Protein AF-A0A8T5LYL8-F1 (afdb_monomer_lite)

Secondary structure (DSSP, 8-state):
-HHHHHHHHHHHHHHHHHHHHHS--SS-EESS--S-HHHHHHHTT--TTSSSS----SEEEEETTTTEEEEEEEESSGGGS--TTS--TTT-HHHHHHHHHHTTSHHHHHTS-HHHHHHHTT-EEEEEEEEE-TT-TTSEEEEEEEEETTEEEE----S---HHHHHHTT----HHHHHHHHHHHHHHHHHHGGGS-TTHHHHHHHHHHHHHS--SSS--HHHHGGGS-HHHHHHHHHHHHHHHHHHTT--GGGT-

Foldseek 3Di:
DVPQVVLQVVQLVQVQVCCVPPAADPDDKDQDADPPPLLNVLQQQLDLVNPRGHDTARIWDDDLVLLEIEGFHEGAFPVQAADPVLNRLPRHQSSVQVSSCLCLFLVNLVPDDPVSSVSNVPHKYKYKRKYHHPVDPVTIAIWMWTQDPRDIDIPGDRDDHYPVVSVVVVPPVPVVVVVVVCVVVVVVLCVVCVPPDPVCSVVVVVLVCQQCDDDPDDDGSNVPVVVDDPVVNVVVSLVSSQVSCVVVVNDPVVSD

Radius of gyration: 25.76 Å; chains: 1; bounding box: 58×48×77 Å

pLDDT: mean 88.21, std 11.13, range [38.91, 98.31]

Sequence (256 aa):
MVNLRKNEAKTDINLFNFIKDNRIYSKSWTVKKQSNKYIQFLLDKSSKKGTGNKGYPDLIYVNEIKKLLILIENKDSIKNHISKNENKPVDFAVDGIKHYLSFFTKTSLDEEKETIRKYLNDWRIIGIAFSGDINDEYNHRLDTYIIEKGKLININKNEILDEEDYLSFFENIDLEKISNDISKSSSEINRLLRSLDSQKRPILLSALMICLYPKESGADFKNSYSSWNTQTIIRNIPTTVSDILESEGIDKPKIE

Structure (mmCIF, N/CA/C/O backbone):
data_AF-A0A8T5LYL8-F1
#
_entry.id   AF-A0A8T5LYL8-F1
#
loop_
_atom_site.group_PDB
_atom_site.id
_atom_site.type_symbol
_atom_site.label_atom_id
_atom_site.label_alt_id
_atom_site.label_comp_id
_atom_site.label_asym_id
_atom_site.label_entity_id
_atom_site.label_seq_id
_atom_site.pdbx_PDB_ins_code
_atom_site.Cartn_x
_atom_site.Cartn_y
_atom_site.Cartn_z
_atom_site.occupancy
_atom_site.B_iso_or_equiv
_atom_site.auth_seq_id
_atom_site.auth_comp_id
_atom_site.auth_asym_id
_atom_site.auth_atom_id
_atom_site.pdbx_PDB_model_num
ATOM 1 N N . MET A 1 1 ? 13.702 -3.283 -30.864 1.00 43.78 1 MET A N 1
ATOM 2 C CA . MET A 1 1 ? 12.995 -2.364 -29.937 1.00 43.78 1 MET A CA 1
ATOM 3 C C . MET A 1 1 ? 11.469 -2.532 -29.905 1.00 43.78 1 MET A C 1
ATOM 5 O O . MET A 1 1 ? 10.893 -2.238 -28.871 1.00 43.78 1 MET A O 1
ATOM 9 N N . VAL A 1 2 ? 10.805 -3.019 -30.968 1.00 38.91 2 VAL A N 1
ATOM 10 C CA . VAL A 1 2 ? 9.326 -3.151 -31.013 1.00 38.91 2 VAL A CA 1
ATOM 11 C C . VAL A 1 2 ? 8.769 -4.321 -30.169 1.00 38.91 2 VAL A C 1
ATOM 13 O O . VAL A 1 2 ? 7.638 -4.230 -29.709 1.00 38.91 2 VAL A O 1
ATOM 16 N N . ASN A 1 3 ? 9.548 -5.383 -29.911 1.00 52.59 3 ASN A N 1
ATOM 17 C CA . ASN A 1 3 ? 9.081 -6.567 -29.159 1.00 52.59 3 ASN A CA 1
ATOM 18 C C . ASN A 1 3 ? 9.076 -6.406 -27.627 1.00 52.59 3 ASN A C 1
ATOM 20 O O . ASN A 1 3 ? 8.138 -6.859 -26.990 1.00 52.59 3 ASN A O 1
ATOM 24 N N . LEU A 1 4 ? 10.068 -5.726 -27.037 1.00 53.97 4 LEU A N 1
ATOM 25 C CA . LEU A 1 4 ? 10.168 -5.558 -25.573 1.00 53.97 4 LEU A CA 1
ATOM 26 C C . LEU A 1 4 ? 8.984 -4.761 -25.001 1.00 53.97 4 LEU A C 1
ATOM 28 O O . LEU A 1 4 ? 8.303 -5.221 -24.096 1.00 53.97 4 LEU A O 1
ATOM 32 N N . ARG A 1 5 ? 8.648 -3.620 -25.621 1.00 58.56 5 ARG A N 1
ATOM 33 C CA . ARG A 1 5 ? 7.510 -2.785 -25.189 1.00 58.56 5 ARG A CA 1
ATOM 34 C C . ARG A 1 5 ? 6.146 -3.463 -25.354 1.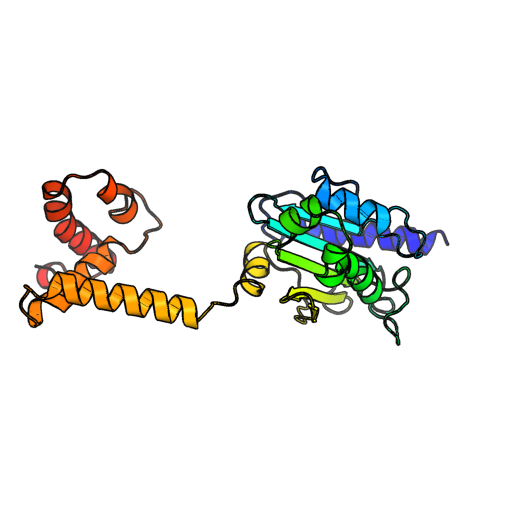00 58.56 5 ARG A C 1
ATOM 36 O O . ARG A 1 5 ? 5.214 -3.125 -24.637 1.00 58.56 5 ARG A O 1
ATOM 43 N N . LYS A 1 6 ? 6.007 -4.377 -26.324 1.00 58.75 6 LYS A N 1
ATOM 44 C CA . LYS A 1 6 ? 4.770 -5.154 -26.513 1.00 58.75 6 LYS A CA 1
ATOM 45 C C . LYS A 1 6 ? 4.594 -6.207 -25.419 1.00 58.75 6 LYS A C 1
ATOM 47 O O . LYS A 1 6 ? 3.459 -6.486 -25.049 1.00 58.75 6 LYS A O 1
ATOM 52 N N . ASN A 1 7 ? 5.696 -6.757 -24.913 1.00 68.19 7 ASN A N 1
ATOM 53 C CA . ASN A 1 7 ? 5.674 -7.738 -23.835 1.00 68.19 7 ASN A CA 1
ATOM 54 C C . ASN A 1 7 ? 5.382 -7.073 -22.486 1.00 68.19 7 ASN A C 1
ATOM 56 O O . ASN A 1 7 ? 4.477 -7.530 -21.803 1.00 68.19 7 ASN A O 1
ATOM 60 N N . GLU A 1 8 ? 6.036 -5.950 -22.165 1.00 71.50 8 GLU A N 1
ATOM 61 C CA . GLU A 1 8 ? 5.767 -5.198 -20.924 1.00 71.50 8 GLU A CA 1
ATOM 62 C C . GLU A 1 8 ? 4.298 -4.756 -20.832 1.00 71.50 8 GLU A C 1
ATOM 64 O O . GLU A 1 8 ? 3.633 -5.057 -19.848 1.00 71.50 8 GLU A O 1
ATOM 69 N N . ALA A 1 9 ? 3.733 -4.179 -21.901 1.00 80.81 9 ALA A N 1
ATOM 70 C CA . ALA A 1 9 ? 2.325 -3.768 -21.907 1.00 80.81 9 ALA A CA 1
ATOM 71 C C . ALA A 1 9 ? 1.346 -4.940 -21.695 1.00 80.81 9 ALA A C 1
ATOM 73 O O . ALA A 1 9 ? 0.278 -4.763 -21.111 1.00 80.81 9 ALA A O 1
ATOM 74 N N . LYS A 1 10 ? 1.689 -6.143 -22.177 1.00 83.00 10 LYS A N 1
ATOM 75 C CA . LYS A 1 10 ? 0.900 -7.352 -21.915 1.00 83.00 10 LYS A CA 1
ATOM 76 C C . LYS A 1 10 ? 1.017 -7.756 -20.446 1.00 83.00 10 LYS A C 1
ATOM 78 O O . LYS A 1 10 ? 0.001 -8.065 -19.831 1.00 83.00 10 LYS A O 1
ATOM 83 N N . THR A 1 11 ? 2.227 -7.737 -19.893 1.00 82.62 11 THR A N 1
ATOM 84 C CA . THR A 1 11 ? 2.459 -8.040 -18.480 1.00 82.62 11 THR A CA 1
ATOM 85 C C . THR A 1 11 ? 1.709 -7.066 -17.570 1.00 82.62 11 THR A C 1
ATOM 87 O O . THR A 1 11 ? 1.076 -7.511 -16.618 1.00 82.62 11 THR A O 1
ATOM 90 N N . ASP A 1 12 ? 1.697 -5.769 -17.889 1.00 86.31 12 ASP A N 1
ATOM 91 C CA . ASP A 1 12 ? 0.956 -4.748 -17.133 1.00 86.31 12 ASP A CA 1
ATOM 92 C C . ASP A 1 12 ? -0.545 -5.045 -17.096 1.00 86.31 12 ASP A C 1
ATOM 94 O O . ASP A 1 12 ? -1.174 -4.996 -16.039 1.00 86.31 12 ASP A O 1
ATOM 98 N N . ILE A 1 13 ? -1.123 -5.392 -18.252 1.00 89.50 13 ILE A N 1
ATOM 99 C CA . ILE A 1 13 ? -2.543 -5.743 -18.365 1.00 89.50 13 ILE A CA 1
ATOM 100 C C . ILE A 1 13 ? -2.848 -7.020 -17.579 1.00 89.50 13 ILE A C 1
ATOM 102 O O . ILE A 1 13 ? -3.848 -7.069 -16.865 1.00 89.50 13 ILE A O 1
ATOM 106 N N . ASN A 1 14 ? -1.997 -8.041 -17.690 1.00 91.50 14 ASN A N 1
ATOM 107 C CA . ASN A 1 14 ? -2.171 -9.299 -16.968 1.00 91.50 14 ASN A CA 1
ATOM 108 C C . ASN A 1 14 ? -2.144 -9.080 -15.452 1.00 91.50 14 ASN A C 1
ATOM 110 O O . ASN A 1 14 ? -3.035 -9.563 -14.758 1.00 91.50 14 ASN A O 1
ATOM 114 N N . LEU A 1 15 ? -1.166 -8.319 -14.951 1.00 92.88 15 LEU A N 1
ATOM 115 C CA . LEU A 1 15 ? -1.066 -7.993 -13.532 1.00 92.88 15 LEU A CA 1
ATOM 116 C C . LEU A 1 15 ? -2.274 -7.179 -13.060 1.00 92.88 15 LEU A C 1
ATOM 118 O O . LEU A 1 15 ? -2.871 -7.500 -12.037 1.00 92.88 15 LEU A O 1
ATOM 122 N N . PHE A 1 16 ? -2.675 -6.158 -13.820 1.00 94.12 16 PHE A N 1
ATOM 123 C CA . PHE A 1 16 ? -3.846 -5.349 -13.494 1.00 94.12 16 PHE A CA 1
ATOM 124 C C . PHE A 1 16 ? -5.129 -6.187 -13.410 1.00 94.12 16 PHE A C 1
ATOM 126 O O . PHE A 1 16 ? -5.893 -6.041 -12.457 1.00 94.12 16 PHE A O 1
ATOM 133 N N . ASN A 1 17 ? -5.358 -7.077 -14.380 1.00 94.25 17 ASN A N 1
ATOM 134 C CA . ASN A 1 17 ? -6.519 -7.968 -14.376 1.00 94.25 17 ASN A CA 1
ATOM 135 C C . ASN A 1 17 ? -6.462 -8.943 -13.198 1.00 94.25 17 ASN A C 1
ATOM 137 O O . ASN A 1 17 ? -7.451 -9.081 -12.488 1.00 94.25 17 ASN A O 1
ATOM 141 N N . PHE A 1 18 ? -5.298 -9.542 -12.928 1.00 94.81 18 PHE A N 1
ATOM 142 C CA . PHE A 1 18 ? -5.121 -10.419 -11.774 1.00 94.81 18 PHE A CA 1
ATOM 143 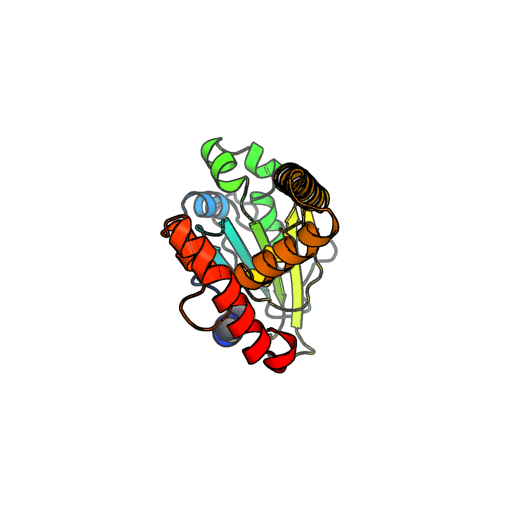C C . PHE A 1 18 ? -5.505 -9.716 -10.467 1.00 94.81 18 PHE A C 1
ATOM 145 O O . PHE A 1 18 ? -6.297 -10.257 -9.699 1.00 94.81 18 PHE A O 1
ATOM 152 N N . ILE A 1 19 ? -4.996 -8.499 -10.243 1.00 95.56 19 ILE A N 1
ATOM 153 C CA . ILE A 1 19 ? -5.313 -7.695 -9.056 1.00 95.56 19 ILE A CA 1
ATOM 154 C C . ILE A 1 19 ? -6.816 -7.424 -8.980 1.00 95.56 19 ILE A C 1
ATOM 156 O O . ILE A 1 19 ? -7.422 -7.590 -7.927 1.00 95.56 19 ILE A O 1
ATOM 160 N N . LYS A 1 20 ? -7.426 -7.012 -10.093 1.00 93.88 20 LYS A N 1
ATOM 161 C CA . LYS A 1 20 ? -8.851 -6.681 -10.146 1.00 93.88 20 LYS A CA 1
ATOM 162 C C . LYS A 1 20 ? -9.749 -7.885 -9.846 1.00 93.88 20 LYS A C 1
ATOM 164 O O . LYS A 1 20 ? -10.784 -7.708 -9.210 1.00 93.88 20 LYS A O 1
ATOM 169 N N . ASP A 1 21 ? -9.370 -9.064 -10.324 1.00 95.19 21 ASP A N 1
ATOM 170 C CA . ASP A 1 21 ? -10.217 -10.255 -10.276 1.00 95.19 21 ASP A CA 1
ATOM 171 C C . ASP A 1 21 ? -9.995 -11.090 -9.002 1.00 95.19 21 ASP A C 1
ATOM 173 O O . ASP A 1 21 ? -10.905 -11.799 -8.580 1.00 95.19 21 ASP A O 1
ATOM 177 N N . ASN A 1 22 ? -8.814 -11.002 -8.373 1.00 95.06 22 ASN A N 1
ATOM 178 C CA . ASN A 1 22 ? -8.412 -11.891 -7.271 1.00 95.06 22 ASN A CA 1
ATOM 179 C C . ASN A 1 22 ? -8.102 -11.175 -5.950 1.00 95.06 22 ASN A C 1
ATOM 181 O O . ASN A 1 22 ? -7.792 -11.852 -4.967 1.00 95.06 22 ASN A O 1
ATOM 185 N N . ARG A 1 23 ? -8.124 -9.836 -5.915 1.00 96.31 23 ARG A N 1
ATOM 186 C CA . ARG A 1 23 ? -7.784 -9.053 -4.719 1.00 96.31 23 ARG A CA 1
ATOM 187 C C . ARG A 1 23 ? -8.831 -8.005 -4.388 1.00 96.31 23 ARG A C 1
ATOM 189 O O . ARG A 1 23 ? -9.492 -7.446 -5.264 1.00 96.31 23 ARG A O 1
ATOM 196 N N . ILE A 1 24 ? -8.954 -7.710 -3.100 1.00 94.88 24 ILE A N 1
ATOM 197 C CA . ILE A 1 24 ? -9.965 -6.804 -2.563 1.00 94.88 24 ILE A CA 1
ATOM 198 C C . ILE A 1 24 ? -9.336 -5.436 -2.290 1.00 94.88 24 ILE A C 1
ATOM 200 O O . ILE A 1 24 ? -8.553 -5.252 -1.358 1.00 94.88 24 ILE A O 1
ATOM 204 N N . TYR A 1 25 ? -9.732 -4.450 -3.098 1.00 97.00 25 TYR A N 1
ATOM 205 C CA . TYR A 1 25 ? -9.341 -3.049 -2.955 1.00 97.00 25 TYR A CA 1
ATOM 206 C C . TYR A 1 25 ? -10.566 -2.136 -2.944 1.00 97.00 25 TYR A C 1
ATOM 208 O O . TYR A 1 25 ? -11.441 -2.232 -3.803 1.00 97.00 25 TYR A O 1
ATOM 216 N N . SER A 1 26 ? -10.621 -1.204 -1.989 1.00 96.06 26 SER A N 1
ATOM 217 C CA . SER A 1 26 ? -11.762 -0.284 -1.849 1.00 96.06 26 SER A CA 1
ATOM 218 C C . SER A 1 26 ? -11.748 0.908 -2.820 1.00 96.06 26 SER A C 1
ATOM 220 O O . SER A 1 26 ? -12.742 1.638 -2.921 1.00 96.06 26 SER A O 1
ATOM 222 N N . LYS A 1 27 ? -10.635 1.137 -3.530 1.00 96.25 27 LYS A N 1
ATOM 223 C CA . LYS A 1 27 ? -10.470 2.168 -4.571 1.00 96.25 27 LYS A CA 1
ATOM 224 C C . LYS A 1 27 ? -9.961 1.561 -5.879 1.00 96.25 27 LYS A C 1
ATOM 226 O O . LYS A 1 27 ? -9.667 0.375 -5.969 1.00 96.25 27 LYS A O 1
ATOM 231 N N . SER A 1 28 ? -9.883 2.382 -6.922 1.00 94.19 28 SER A N 1
ATOM 232 C CA . SER A 1 28 ? -9.410 1.952 -8.239 1.00 94.19 28 SER A CA 1
ATOM 233 C C . SER A 1 28 ? -7.911 2.180 -8.409 1.00 94.19 28 SER A C 1
ATOM 235 O O . SER A 1 28 ? -7.374 3.213 -8.010 1.00 94.19 28 SER A O 1
ATOM 237 N N . TRP A 1 29 ? -7.263 1.235 -9.081 1.00 95.62 29 TRP A N 1
ATOM 238 C CA . TRP A 1 29 ? -5.897 1.361 -9.577 1.00 95.62 29 TRP A CA 1
ATOM 239 C C . TRP A 1 29 ? -5.837 2.259 -10.817 1.00 95.62 29 TRP A C 1
ATOM 241 O O . TRP A 1 29 ? -6.780 2.324 -11.609 1.00 95.62 29 TRP A O 1
ATOM 251 N N . THR A 1 30 ? -4.717 2.952 -11.004 1.00 94.50 30 THR A N 1
ATOM 252 C CA . THR A 1 30 ? -4.503 3.901 -12.105 1.00 94.50 30 THR A CA 1
ATOM 253 C C . THR A 1 30 ? -3.082 3.785 -12.663 1.00 94.50 30 THR A C 1
ATOM 255 O O . THR A 1 30 ? -2.175 3.358 -11.964 1.00 94.50 30 THR A O 1
ATOM 258 N N . VAL A 1 31 ? -2.878 4.182 -13.921 1.00 90.38 31 VAL A N 1
ATOM 259 C CA . VAL A 1 31 ? -1.590 4.042 -14.647 1.00 90.38 31 VAL A CA 1
ATOM 260 C C . VAL A 1 31 ? -0.873 5.381 -14.893 1.00 90.38 31 VAL A C 1
ATOM 262 O O . VAL A 1 31 ? 0.160 5.445 -15.552 1.00 90.38 31 VAL A O 1
ATOM 265 N N . LYS A 1 32 ? -1.484 6.503 -14.490 1.00 85.56 32 LYS A N 1
ATOM 266 C CA . LYS A 1 32 ? -1.061 7.866 -14.869 1.00 85.56 32 LYS A CA 1
ATOM 267 C C . LYS A 1 32 ? -1.365 8.866 -13.748 1.00 85.56 32 LYS A C 1
ATOM 269 O O . LYS A 1 32 ? -1.452 8.500 -12.586 1.00 85.56 32 LYS A O 1
ATOM 274 N N . LYS A 1 33 ? -1.480 10.147 -14.110 1.00 89.19 33 LYS A N 1
ATOM 275 C CA . LYS A 1 33 ? -1.711 11.297 -13.234 1.00 89.19 33 LYS A CA 1
ATOM 276 C C . LYS A 1 33 ? -2.758 11.025 -12.144 1.00 89.19 33 LYS A C 1
ATOM 278 O O . LYS A 1 33 ? -3.871 10.605 -12.445 1.00 89.19 33 LYS A O 1
ATOM 283 N N . GLN A 1 34 ? -2.399 11.356 -10.909 1.00 92.94 34 GLN A N 1
ATOM 284 C CA . GLN A 1 34 ? -3.237 11.240 -9.721 1.00 92.94 34 GLN A CA 1
ATOM 285 C C . GLN A 1 34 ? -4.076 12.502 -9.500 1.00 92.94 34 GLN A C 1
ATOM 287 O O . GLN A 1 34 ? -3.635 13.620 -9.783 1.00 92.94 34 GLN A O 1
ATOM 292 N N . SER A 1 35 ? -5.282 12.326 -8.955 1.00 92.94 35 SER A N 1
ATOM 293 C CA . SER A 1 35 ? -6.126 13.426 -8.465 1.00 92.94 35 SER A CA 1
ATOM 294 C C . SER A 1 35 ? -5.547 14.065 -7.200 1.00 92.94 35 SER A C 1
ATOM 296 O O . SER A 1 35 ? -5.651 15.279 -7.013 1.00 92.94 35 SER A O 1
ATOM 298 N N . ASN A 1 36 ? -4.890 13.266 -6.355 1.00 96.06 36 ASN A N 1
ATOM 299 C CA . ASN A 1 36 ? -4.220 13.745 -5.157 1.00 96.06 36 ASN A CA 1
ATOM 300 C C . ASN A 1 36 ? -3.025 14.634 -5.529 1.00 96.06 36 ASN A C 1
ATOM 302 O O . ASN A 1 36 ? -1.976 14.155 -5.964 1.00 96.06 36 ASN A O 1
ATOM 306 N N . LYS A 1 37 ? -3.175 15.946 -5.326 1.00 96.62 37 LYS A N 1
ATOM 307 C CA . LYS A 1 37 ? -2.170 16.948 -5.712 1.00 96.62 37 LYS A CA 1
ATOM 308 C C . LYS A 1 37 ? -0.818 16.784 -5.008 1.00 96.62 37 LYS A C 1
ATOM 310 O O . LYS A 1 37 ? 0.190 17.179 -5.581 1.00 96.62 37 LYS A O 1
ATOM 315 N N . TYR A 1 38 ? -0.786 16.235 -3.792 1.00 96.88 38 TYR A N 1
ATOM 316 C CA . TYR A 1 38 ? 0.447 16.075 -3.014 1.00 96.88 38 TYR A CA 1
ATOM 317 C C . TYR A 1 38 ? 1.265 14.892 -3.530 1.00 96.88 38 TYR A C 1
ATOM 319 O O . TYR A 1 38 ? 2.454 15.039 -3.796 1.00 96.88 38 TYR A O 1
ATOM 327 N N . ILE A 1 39 ? 0.605 13.756 -3.767 1.00 96.69 39 ILE A N 1
ATOM 328 C CA . ILE A 1 39 ? 1.231 12.588 -4.402 1.00 96.69 39 ILE A CA 1
ATOM 329 C C . ILE A 1 39 ? 1.658 12.939 -5.828 1.00 96.69 39 ILE A C 1
ATOM 331 O O . ILE A 1 39 ? 2.796 12.680 -6.214 1.00 96.69 39 ILE A O 1
ATOM 335 N N . GLN A 1 40 ? 0.783 13.596 -6.599 1.00 96.44 40 GLN A N 1
ATOM 336 C CA . GLN A 1 40 ? 1.100 13.993 -7.970 1.00 96.44 40 GLN A CA 1
ATOM 337 C C . GLN A 1 40 ? 2.317 14.920 -8.037 1.00 96.44 40 GLN A C 1
ATOM 339 O O . GLN A 1 40 ? 3.140 14.770 -8.935 1.00 96.44 40 GLN A O 1
ATOM 344 N N . PHE A 1 41 ? 2.444 15.850 -7.090 1.00 96.12 41 PHE A N 1
ATOM 345 C CA . PHE A 1 41 ? 3.576 16.768 -7.027 1.00 96.12 41 PHE A CA 1
ATOM 346 C C . PHE A 1 41 ? 4.917 16.039 -6.861 1.00 96.12 41 PHE A C 1
ATOM 348 O O . PHE A 1 41 ? 5.890 16.416 -7.512 1.00 96.12 41 PHE A O 1
ATOM 355 N N . LEU A 1 42 ? 4.974 14.989 -6.034 1.00 95.88 42 LEU A N 1
ATOM 356 C CA . LEU A 1 42 ? 6.188 14.179 -5.885 1.00 95.88 42 LEU A CA 1
ATOM 357 C C . LEU A 1 42 ? 6.458 13.343 -7.142 1.00 95.88 42 LEU A C 1
ATOM 359 O O . LEU A 1 42 ? 7.581 13.325 -7.647 1.00 95.88 42 LEU A O 1
ATOM 363 N N . LEU A 1 43 ? 5.417 12.731 -7.716 1.00 95.44 43 LEU A N 1
ATOM 364 C CA . LEU A 1 43 ? 5.542 11.966 -8.961 1.00 95.44 43 LEU A CA 1
ATOM 365 C C . LEU A 1 43 ? 6.023 12.833 -10.137 1.00 95.44 43 LEU A C 1
ATOM 367 O O . LEU A 1 43 ? 6.813 12.371 -10.963 1.00 95.44 43 LEU A O 1
ATOM 371 N N . ASP A 1 44 ? 5.636 14.110 -10.180 1.00 94.69 44 ASP A N 1
ATOM 372 C CA . ASP A 1 44 ? 6.057 15.064 -11.212 1.00 94.69 44 ASP A CA 1
ATOM 373 C C . ASP A 1 44 ? 7.573 15.342 -11.229 1.00 94.69 44 ASP A C 1
ATOM 375 O O . ASP A 1 44 ? 8.068 15.871 -12.224 1.00 94.69 44 ASP A O 1
ATOM 379 N N . LYS A 1 45 ? 8.310 14.946 -10.182 1.00 93.62 45 LYS A N 1
ATOM 380 C CA . LYS A 1 45 ? 9.775 15.062 -10.086 1.00 93.62 45 LYS A CA 1
ATOM 381 C C . LYS A 1 45 ? 10.501 13.711 -10.127 1.00 93.62 45 LYS A C 1
ATOM 383 O O . LYS A 1 45 ? 11.730 13.670 -10.100 1.00 93.62 45 LYS A O 1
ATOM 388 N N . SER A 1 46 ? 9.757 12.608 -10.196 1.00 93.12 46 SER A N 1
ATOM 389 C CA . SER A 1 46 ? 10.265 11.256 -9.937 1.00 93.12 46 SER A CA 1
ATOM 390 C C . SER A 1 46 ? 10.796 10.505 -11.166 1.00 93.12 46 SER A C 1
ATOM 392 O O . SER A 1 46 ? 10.886 9.281 -11.165 1.00 93.12 46 SER A O 1
ATOM 394 N N . SER A 1 47 ? 11.174 11.196 -12.245 1.00 94.12 47 SER A N 1
ATOM 395 C CA . SER A 1 47 ? 11.724 10.563 -13.455 1.00 94.12 47 SER A CA 1
ATOM 396 C C . SER A 1 47 ? 12.882 9.614 -13.132 1.00 94.12 47 SER A C 1
ATOM 398 O O . SER A 1 47 ? 13.915 10.033 -12.607 1.00 94.12 47 SER A O 1
ATOM 400 N N . LYS A 1 48 ? 12.749 8.348 -13.550 1.00 93.00 48 LYS A N 1
ATOM 401 C CA . LYS A 1 48 ? 13.787 7.302 -13.439 1.00 93.00 48 LYS A CA 1
ATOM 402 C C . LYS A 1 48 ? 15.100 7.658 -14.152 1.00 93.00 48 LYS A C 1
ATOM 404 O O . LYS A 1 48 ? 16.121 7.022 -13.930 1.00 93.00 48 LYS A O 1
ATOM 409 N N . LYS A 1 49 ? 15.097 8.683 -15.014 1.00 90.94 49 LYS A N 1
ATOM 410 C CA . LYS A 1 49 ? 16.300 9.209 -15.682 1.00 90.94 49 LYS A CA 1
ATOM 411 C C . LYS A 1 49 ? 17.010 10.313 -14.885 1.00 90.94 49 LYS A C 1
ATOM 413 O O . LYS A 1 49 ? 17.952 10.902 -15.401 1.00 90.94 49 LYS A O 1
ATOM 418 N N . GLY A 1 50 ? 16.529 10.652 -13.686 1.00 81.44 50 GLY A N 1
ATOM 419 C CA . GLY A 1 50 ? 17.122 11.694 -12.841 1.00 81.44 50 GLY A CA 1
ATOM 420 C C . GLY A 1 50 ? 16.963 13.113 -13.393 1.00 81.44 50 GLY A C 1
ATOM 421 O O . GLY A 1 50 ? 17.697 14.015 -13.015 1.00 81.44 50 GLY A O 1
ATOM 422 N N . THR A 1 51 ? 16.017 13.334 -14.308 1.00 79.94 51 THR A N 1
ATOM 423 C CA . THR A 1 51 ? 15.882 14.616 -15.021 1.00 79.94 51 THR A CA 1
ATOM 424 C C . THR A 1 51 ? 15.062 15.666 -14.262 1.00 79.94 51 THR A C 1
ATOM 426 O O . THR A 1 51 ? 14.773 16.711 -14.832 1.00 79.94 51 THR A O 1
ATOM 429 N N . GLY A 1 52 ? 14.571 15.362 -13.053 1.00 79.62 52 GLY A N 1
ATOM 430 C CA . GLY A 1 52 ? 13.611 16.206 -12.321 1.00 79.62 52 GLY A CA 1
ATOM 431 C C . GLY A 1 52 ? 12.240 16.349 -13.001 1.00 79.62 52 GLY A C 1
ATOM 432 O O . GLY A 1 52 ? 11.440 17.191 -12.609 1.00 79.62 52 GLY A O 1
ATOM 433 N N . ASN A 1 53 ? 11.978 15.532 -14.028 1.00 87.25 53 ASN A N 1
ATOM 434 C CA . ASN A 1 53 ? 10.706 15.494 -14.748 1.00 87.25 53 ASN A CA 1
ATOM 435 C C . ASN A 1 53 ? 9.793 14.411 -14.168 1.00 87.25 53 ASN A C 1
ATOM 437 O O . ASN A 1 53 ? 10.183 13.642 -13.289 1.00 87.25 53 ASN A O 1
ATOM 441 N N . LYS A 1 54 ? 8.598 14.306 -14.745 1.00 87.56 54 LYS A N 1
ATOM 442 C CA . LYS A 1 54 ? 7.569 13.348 -14.348 1.00 87.56 54 LYS A CA 1
ATOM 443 C C . LYS A 1 54 ? 8.059 11.909 -14.474 1.00 87.56 54 LYS A C 1
ATOM 445 O O . LYS A 1 54 ? 8.591 11.520 -15.515 1.00 87.56 54 LYS A O 1
ATOM 450 N N . GLY A 1 55 ? 7.823 11.131 -13.428 1.00 87.19 55 GLY A N 1
ATOM 451 C CA . GLY A 1 55 ? 7.930 9.680 -13.416 1.00 87.19 55 GLY A CA 1
ATOM 452 C C . GLY A 1 55 ? 6.620 9.095 -12.905 1.00 87.19 55 GLY A C 1
ATOM 453 O O . GLY A 1 55 ? 6.042 9.603 -11.948 1.00 87.19 55 GLY A O 1
ATOM 454 N N . TYR A 1 56 ? 6.128 8.061 -13.575 1.00 91.25 56 TYR A N 1
ATOM 455 C CA . TYR A 1 56 ? 4.947 7.325 -13.141 1.00 91.25 56 TYR A CA 1
ATOM 456 C C . TYR A 1 56 ? 5.325 5.851 -13.009 1.00 91.25 56 TYR A C 1
ATOM 458 O O . TYR A 1 56 ? 5.870 5.301 -13.973 1.00 91.25 56 TYR A O 1
ATOM 466 N N . PRO A 1 57 ? 5.086 5.230 -11.843 1.00 94.50 57 PRO A N 1
ATOM 467 C CA . PRO A 1 57 ? 5.043 3.776 -11.736 1.00 94.50 57 PRO A CA 1
ATOM 468 C C . PRO A 1 57 ? 4.003 3.194 -12.699 1.00 94.50 57 PRO A C 1
ATOM 470 O O . PRO A 1 57 ? 3.095 3.911 -13.135 1.00 94.50 57 PRO A O 1
ATOM 473 N N . ASP A 1 58 ? 4.121 1.907 -13.006 1.00 94.81 58 ASP A N 1
ATOM 474 C CA . ASP A 1 58 ? 3.232 1.233 -13.957 1.00 94.81 58 ASP A CA 1
ATOM 475 C C . ASP A 1 58 ? 1.804 1.121 -13.409 1.00 94.81 58 ASP A C 1
ATOM 477 O O . ASP A 1 58 ? 0.837 1.343 -14.141 1.00 94.81 58 ASP A O 1
ATOM 481 N N . LEU A 1 59 ? 1.659 0.882 -12.099 1.00 96.12 59 LEU A N 1
ATOM 482 C CA . LEU A 1 59 ? 0.377 0.966 -11.397 1.00 96.12 59 LEU A CA 1
ATOM 483 C C . LEU A 1 59 ? 0.489 1.786 -10.112 1.00 96.12 59 LEU A C 1
ATOM 485 O O . LEU A 1 59 ? 1.472 1.722 -9.374 1.00 96.12 59 LEU A O 1
ATOM 489 N N . ILE A 1 60 ? -0.556 2.561 -9.843 1.00 97.62 60 ILE A N 1
ATOM 490 C CA . ILE A 1 60 ? -0.666 3.448 -8.690 1.00 97.62 60 ILE A CA 1
ATOM 491 C C . ILE A 1 60 ? -2.044 3.255 -8.057 1.00 97.62 60 ILE A C 1
ATOM 493 O O . ILE A 1 60 ? -3.077 3.418 -8.718 1.00 97.62 60 ILE A O 1
ATOM 497 N N . TYR A 1 61 ? -2.045 2.960 -6.764 1.00 98.00 61 TYR A N 1
ATOM 498 C CA . TYR A 1 61 ? -3.224 2.890 -5.914 1.00 98.00 61 TYR A CA 1
ATOM 499 C C . TYR A 1 61 ? -3.171 3.985 -4.855 1.00 98.00 61 TYR A C 1
ATOM 501 O O . TYR A 1 61 ? -2.181 4.108 -4.134 1.00 98.00 61 TYR A O 1
ATOM 509 N N . VAL A 1 62 ? -4.250 4.759 -4.736 1.00 98.12 62 VAL A N 1
ATOM 510 C CA . VAL A 1 62 ? -4.373 5.817 -3.729 1.00 98.12 62 VAL A CA 1
ATOM 511 C C . VAL A 1 62 ? -5.682 5.649 -2.975 1.00 98.12 62 VAL A C 1
ATOM 513 O O . VAL A 1 62 ? -6.764 5.725 -3.560 1.00 98.12 62 VAL A O 1
ATOM 516 N N . ASN A 1 63 ? -5.586 5.514 -1.656 1.00 97.69 63 ASN A N 1
ATOM 517 C CA . ASN A 1 63 ? -6.724 5.587 -0.755 1.00 97.69 63 ASN A CA 1
ATOM 518 C C . ASN A 1 63 ? -6.506 6.694 0.278 1.00 97.69 63 ASN A C 1
ATOM 520 O O . ASN A 1 63 ? -5.859 6.491 1.301 1.00 97.69 63 ASN A O 1
ATOM 524 N N . GLU A 1 64 ? -7.072 7.873 0.019 1.00 96.19 64 GLU A N 1
ATOM 525 C CA . GLU A 1 64 ? -6.946 9.034 0.913 1.00 96.19 64 GLU A CA 1
ATOM 526 C C . GLU A 1 64 ? -7.626 8.826 2.273 1.00 96.19 64 GLU A C 1
ATOM 528 O O . GLU A 1 64 ? -7.177 9.394 3.264 1.00 96.19 64 GLU A O 1
ATOM 533 N N . ILE A 1 65 ? -8.679 7.998 2.339 1.00 94.69 65 ILE A N 1
ATOM 534 C CA . ILE A 1 65 ? -9.406 7.718 3.588 1.00 94.69 65 ILE A CA 1
ATOM 535 C C . ILE A 1 65 ? -8.519 6.899 4.528 1.00 94.69 65 ILE A C 1
ATOM 537 O O . ILE A 1 65 ? -8.377 7.244 5.698 1.00 94.69 65 ILE A O 1
ATOM 541 N N . LYS A 1 66 ? -7.885 5.846 3.998 1.00 94.56 66 LYS A N 1
ATOM 542 C CA . LYS A 1 66 ? -6.960 4.980 4.749 1.00 94.56 66 LYS A CA 1
ATOM 543 C C . LYS A 1 66 ? -5.518 5.504 4.770 1.00 94.56 66 LYS A C 1
ATOM 545 O O . LYS A 1 66 ? -4.653 4.886 5.380 1.00 94.56 66 LYS A O 1
ATOM 550 N N . LYS A 1 67 ? -5.256 6.633 4.099 1.00 96.44 67 LYS A N 1
ATOM 551 C CA . LYS A 1 67 ? -3.921 7.216 3.883 1.00 96.44 67 LYS A CA 1
ATOM 552 C C . LYS A 1 67 ? -2.916 6.198 3.342 1.00 96.44 67 LYS A C 1
ATOM 554 O O . LYS A 1 67 ? -1.796 6.102 3.830 1.00 96.44 67 LYS A O 1
ATOM 559 N N . LEU A 1 68 ? -3.334 5.423 2.347 1.00 97.56 68 LEU A N 1
ATOM 560 C CA . LEU A 1 68 ? -2.550 4.342 1.759 1.00 97.56 68 LEU A CA 1
ATOM 561 C C . LEU A 1 68 ? -2.151 4.689 0.324 1.00 97.56 68 LEU A C 1
ATOM 563 O O . LEU A 1 68 ? -2.994 5.065 -0.495 1.00 97.56 68 LEU A O 1
ATOM 567 N N . LEU A 1 69 ? -0.864 4.532 0.029 1.00 98.19 69 LEU A N 1
ATOM 568 C CA . LEU A 1 69 ? -0.280 4.622 -1.302 1.00 98.19 69 LEU A CA 1
ATOM 569 C C . LEU A 1 69 ? 0.416 3.301 -1.625 1.00 98.19 69 LEU A C 1
ATOM 571 O O . LEU A 1 69 ? 1.332 2.905 -0.905 1.00 98.19 69 LEU A O 1
ATOM 575 N N . ILE A 1 70 ? 0.020 2.657 -2.723 1.00 98.25 70 ILE A N 1
ATOM 576 C CA . ILE A 1 70 ? 0.735 1.498 -3.268 1.00 98.25 70 ILE A CA 1
ATOM 577 C C . ILE A 1 70 ? 1.211 1.846 -4.670 1.00 98.25 70 ILE A C 1
ATOM 579 O O . ILE A 1 70 ? 0.427 2.273 -5.520 1.00 98.25 70 ILE A O 1
ATOM 583 N N . LEU A 1 71 ? 2.507 1.680 -4.898 1.00 98.31 71 LEU A N 1
ATOM 584 C CA . LEU A 1 71 ? 3.148 1.848 -6.194 1.00 98.31 71 LEU A CA 1
ATOM 585 C C . LEU A 1 71 ? 3.588 0.475 -6.698 1.00 98.31 71 LEU A C 1
ATOM 587 O O . LEU A 1 71 ? 4.100 -0.321 -5.916 1.00 98.31 71 LEU A O 1
ATOM 591 N N . ILE A 1 72 ? 3.427 0.200 -7.988 1.00 97.62 72 ILE A N 1
ATOM 592 C CA . ILE A 1 72 ? 3.956 -1.015 -8.612 1.00 97.62 72 ILE A CA 1
ATOM 593 C C . ILE A 1 72 ? 4.818 -0.631 -9.804 1.00 97.62 72 ILE A C 1
ATOM 595 O O . ILE A 1 72 ? 4.407 0.169 -10.644 1.00 97.62 72 ILE A O 1
ATOM 599 N N . GLU A 1 73 ? 6.001 -1.228 -9.869 1.00 96.81 73 GLU A N 1
ATOM 600 C CA . GLU A 1 73 ? 6.855 -1.243 -11.053 1.00 96.81 73 GLU A CA 1
ATOM 601 C C . GLU A 1 73 ? 6.949 -2.683 -11.564 1.00 96.81 73 GLU A C 1
ATOM 603 O O . GLU A 1 73 ? 7.195 -3.612 -10.790 1.00 96.81 73 GLU A O 1
ATOM 608 N N . ASN A 1 74 ? 6.760 -2.853 -12.866 1.00 94.62 74 ASN A N 1
ATOM 609 C CA . ASN A 1 74 ? 6.662 -4.135 -13.536 1.00 94.62 74 ASN A CA 1
ATOM 610 C C . ASN A 1 74 ? 7.752 -4.296 -14.608 1.00 94.62 74 ASN A C 1
ATOM 612 O O . ASN A 1 74 ? 8.141 -3.342 -15.284 1.00 94.62 74 ASN A O 1
ATOM 616 N N . LYS A 1 75 ? 8.233 -5.529 -14.793 1.00 94.88 75 LYS A N 1
ATOM 617 C CA . LYS A 1 75 ? 9.079 -5.935 -15.919 1.00 94.88 75 LYS A CA 1
ATOM 618 C C . LYS A 1 75 ? 8.602 -7.241 -16.539 1.00 94.88 75 LYS A C 1
ATOM 620 O O . LYS A 1 75 ? 8.222 -8.182 -15.858 1.00 94.88 75 LYS A O 1
ATOM 625 N N . ASP A 1 76 ? 8.728 -7.347 -17.856 1.00 92.50 76 ASP A N 1
ATOM 626 C CA . ASP A 1 76 ? 8.311 -8.535 -18.610 1.00 92.50 76 ASP A CA 1
ATOM 627 C C . ASP A 1 76 ? 9.084 -9.819 -18.251 1.00 92.50 76 ASP A C 1
ATOM 629 O O . ASP A 1 76 ? 8.594 -10.925 -18.462 1.00 92.50 76 ASP A O 1
ATOM 633 N N . SER A 1 77 ? 10.301 -9.686 -17.723 1.00 93.25 77 SER A N 1
ATOM 634 C CA . SER A 1 77 ? 11.228 -10.794 -17.506 1.00 93.25 77 SER A CA 1
ATOM 635 C C . SER A 1 77 ? 11.801 -10.796 -16.097 1.00 93.25 77 SER A C 1
ATOM 637 O O . SER A 1 77 ? 12.348 -9.791 -15.642 1.00 93.25 77 SER A O 1
ATOM 639 N N . ILE A 1 78 ? 11.825 -11.973 -15.464 1.00 93.94 78 ILE A N 1
ATOM 640 C CA . ILE A 1 78 ? 12.452 -12.205 -14.150 1.00 93.94 78 ILE A CA 1
ATOM 641 C C . ILE A 1 78 ? 13.947 -11.843 -14.101 1.00 93.94 78 ILE A C 1
ATOM 643 O O . ILE A 1 78 ? 14.513 -11.612 -13.029 1.00 93.94 78 ILE A O 1
ATOM 647 N N . LYS A 1 79 ? 14.611 -11.778 -15.266 1.00 94.50 79 LYS A N 1
ATOM 648 C CA . LYS A 1 79 ? 16.013 -11.338 -15.391 1.00 94.50 79 LYS A CA 1
ATOM 649 C C . LYS A 1 79 ? 16.171 -9.842 -15.126 1.00 94.50 79 LYS A C 1
ATOM 651 O O . LYS A 1 79 ? 17.249 -9.411 -14.730 1.00 94.50 79 LYS A O 1
ATOM 656 N N . ASN A 1 80 ? 15.095 -9.084 -15.314 1.00 96.19 80 ASN A N 1
ATOM 657 C CA . ASN A 1 80 ? 15.014 -7.646 -15.103 1.00 96.19 80 ASN A CA 1
ATOM 658 C C . ASN A 1 80 ? 14.404 -7.322 -13.726 1.00 96.19 80 ASN A C 1
ATOM 660 O O . ASN A 1 80 ? 13.890 -6.232 -13.509 1.00 96.19 80 ASN A O 1
ATOM 664 N N . HIS A 1 81 ? 14.441 -8.253 -12.768 1.00 95.94 81 HIS A N 1
ATOM 665 C CA . HIS A 1 81 ? 13.857 -8.005 -11.449 1.00 95.94 81 HIS A CA 1
ATOM 666 C C . HIS A 1 81 ? 14.694 -7.039 -10.606 1.00 95.94 81 HIS A C 1
ATOM 668 O O . HIS A 1 81 ? 14.174 -6.062 -10.086 1.00 95.94 81 HIS A O 1
ATOM 674 N N . ILE A 1 82 ? 16.001 -7.288 -10.489 1.00 97.31 82 ILE A N 1
ATOM 675 C CA . ILE A 1 82 ? 16.926 -6.495 -9.668 1.00 97.31 82 ILE A CA 1
ATOM 676 C C . ILE A 1 82 ? 18.305 -6.429 -10.323 1.00 97.31 82 ILE A C 1
ATOM 678 O O . ILE A 1 82 ? 18.801 -7.443 -10.827 1.00 97.31 82 ILE A O 1
ATOM 682 N N . SER A 1 83 ? 18.929 -5.249 -10.338 1.00 97.31 83 SER A N 1
ATOM 683 C CA . SER A 1 83 ? 20.293 -5.118 -10.854 1.00 97.31 83 SER A CA 1
ATOM 684 C C . SER A 1 83 ? 21.330 -5.445 -9.779 1.00 97.31 83 SER A C 1
ATOM 686 O O . SER A 1 83 ? 21.070 -5.349 -8.584 1.00 97.31 83 SER A O 1
ATOM 688 N N . LYS A 1 84 ? 22.556 -5.790 -10.194 1.00 95.12 84 LYS A N 1
ATOM 689 C CA . LYS A 1 84 ? 23.643 -6.151 -9.265 1.00 95.12 84 LYS A CA 1
ATOM 690 C C . LYS A 1 84 ? 23.931 -5.079 -8.200 1.00 95.12 84 LYS A C 1
ATOM 692 O O . LYS A 1 84 ? 24.328 -5.428 -7.096 1.00 95.12 84 LYS A O 1
ATOM 697 N N . ASN A 1 85 ? 23.767 -3.804 -8.554 1.00 94.94 85 ASN A N 1
ATOM 698 C CA . ASN A 1 85 ? 24.089 -2.663 -7.692 1.00 94.94 85 ASN A CA 1
ATOM 699 C C . ASN A 1 85 ? 22.843 -1.848 -7.303 1.00 94.94 85 ASN A C 1
ATOM 701 O O . ASN A 1 85 ? 22.995 -0.769 -6.739 1.00 94.94 85 ASN A O 1
ATOM 705 N N . GLU A 1 86 ? 21.644 -2.316 -7.660 1.00 94.06 86 GLU A N 1
ATOM 706 C CA . GLU A 1 86 ? 20.361 -1.654 -7.382 1.00 94.06 86 GLU A CA 1
ATOM 707 C C . GLU A 1 86 ? 20.271 -0.183 -7.846 1.00 94.06 86 GLU A C 1
ATOM 709 O O . GLU A 1 86 ? 19.626 0.652 -7.215 1.00 94.06 86 GLU A O 1
ATOM 714 N N . ASN A 1 87 ? 20.948 0.163 -8.944 1.00 94.31 87 ASN A N 1
ATOM 715 C CA . ASN A 1 87 ? 21.098 1.542 -9.414 1.00 94.31 87 ASN A CA 1
ATOM 716 C C . ASN A 1 87 ? 20.656 1.768 -10.869 1.00 94.31 87 ASN A C 1
ATOM 718 O O . ASN A 1 87 ? 21.061 2.747 -11.501 1.00 94.31 87 ASN A O 1
ATOM 722 N N . LYS A 1 88 ? 19.834 0.870 -11.416 1.00 96.38 88 LYS A N 1
ATOM 723 C CA . LYS A 1 88 ? 19.315 0.921 -12.789 1.00 96.38 88 LYS A CA 1
ATOM 724 C C . LYS A 1 88 ? 17.783 0.977 -12.801 1.00 96.38 88 LYS A C 1
ATOM 726 O O . LYS A 1 88 ? 17.139 0.063 -13.319 1.00 96.38 88 LYS A O 1
ATOM 731 N N . PRO A 1 89 ? 17.180 2.063 -12.282 1.00 96.31 89 PRO A N 1
ATOM 732 C CA . PRO A 1 89 ? 15.736 2.144 -12.061 1.00 96.31 89 PRO A CA 1
ATOM 733 C C . PRO A 1 89 ? 14.898 2.021 -13.333 1.00 96.31 89 PRO A C 1
ATOM 735 O O . PRO A 1 89 ? 13.758 1.585 -13.277 1.00 96.31 89 PRO A O 1
ATOM 738 N N . VAL A 1 90 ? 15.445 2.393 -14.493 1.00 95.19 90 VAL A N 1
ATOM 739 C CA . VAL A 1 90 ? 14.747 2.260 -15.782 1.00 95.19 90 VAL A CA 1
ATOM 740 C C . VAL A 1 90 ? 14.592 0.795 -16.194 1.00 95.19 90 VAL A C 1
ATOM 742 O O . VAL A 1 90 ? 13.552 0.420 -16.741 1.00 95.19 90 VAL A O 1
ATOM 745 N N . ASP A 1 91 ? 15.619 -0.012 -15.941 1.00 95.12 91 ASP A N 1
ATOM 746 C CA . ASP A 1 91 ? 15.758 -1.342 -16.528 1.00 95.12 91 ASP A CA 1
ATOM 747 C C . ASP A 1 91 ? 15.276 -2.451 -15.584 1.00 95.12 91 ASP A C 1
ATOM 749 O O . ASP A 1 91 ? 14.945 -3.532 -16.062 1.00 95.12 91 ASP A O 1
ATOM 753 N N . PHE A 1 92 ? 15.201 -2.194 -14.271 1.00 97.50 92 PHE A N 1
ATOM 754 C CA . PHE A 1 92 ? 14.902 -3.214 -13.261 1.00 97.50 92 PHE A CA 1
ATOM 755 C C . PHE A 1 92 ? 13.750 -2.827 -12.327 1.00 97.50 92 PHE A C 1
ATOM 757 O O . PHE A 1 92 ? 13.667 -1.679 -11.894 1.00 97.50 92 PHE A O 1
ATOM 764 N N . ALA A 1 93 ? 12.894 -3.798 -11.989 1.00 97.12 93 ALA A N 1
ATOM 765 C CA . ALA A 1 93 ? 11.689 -3.580 -11.181 1.00 97.12 93 ALA A CA 1
ATOM 766 C C . ALA A 1 93 ? 12.007 -3.088 -9.756 1.00 97.12 93 ALA A C 1
ATOM 768 O O . ALA A 1 93 ? 11.469 -2.075 -9.311 1.00 97.12 93 ALA A O 1
ATOM 769 N N . VAL A 1 94 ? 12.924 -3.763 -9.052 1.00 97.50 94 VAL A N 1
ATOM 770 C CA . VAL A 1 94 ? 13.355 -3.406 -7.688 1.00 97.50 94 VAL A CA 1
ATOM 771 C C . VAL A 1 94 ? 14.014 -2.033 -7.658 1.00 97.50 94 VAL A C 1
ATOM 773 O O . VAL A 1 94 ? 13.692 -1.194 -6.818 1.00 97.50 94 VAL A O 1
ATOM 776 N N . ASP A 1 95 ? 14.930 -1.783 -8.583 1.00 97.75 95 ASP A N 1
ATOM 777 C CA . ASP A 1 95 ? 15.618 -0.504 -8.690 1.00 97.75 95 ASP A CA 1
ATOM 778 C C . ASP A 1 95 ? 14.607 0.626 -8.965 1.00 97.75 95 ASP A C 1
ATOM 780 O O . ASP A 1 95 ? 14.679 1.698 -8.360 1.00 97.75 95 ASP A O 1
ATOM 784 N N . GLY A 1 96 ? 13.639 0.377 -9.854 1.00 97.50 96 GLY A N 1
ATOM 785 C CA . GLY A 1 96 ? 12.589 1.322 -10.222 1.00 97.50 96 GLY A CA 1
ATOM 786 C C . GLY A 1 96 ? 11.669 1.647 -9.051 1.00 97.50 96 GLY A C 1
ATOM 787 O O . GLY A 1 96 ? 11.444 2.823 -8.758 1.00 97.50 96 GLY A O 1
ATOM 788 N N . ILE A 1 97 ? 11.193 0.632 -8.324 1.00 97.75 97 ILE A N 1
ATOM 789 C CA . ILE A 1 97 ? 10.318 0.867 -7.175 1.00 97.75 97 ILE A CA 1
ATOM 790 C C . ILE A 1 97 ? 11.047 1.582 -6.035 1.00 97.75 97 ILE A C 1
ATOM 792 O O . ILE A 1 97 ? 10.495 2.512 -5.447 1.00 97.75 97 ILE A O 1
ATOM 796 N N . LYS A 1 98 ? 12.312 1.226 -5.764 1.00 97.38 98 LYS A N 1
ATOM 797 C CA . LYS A 1 98 ? 13.150 1.912 -4.767 1.00 97.38 98 LYS A CA 1
ATOM 798 C C . LYS A 1 98 ? 13.352 3.380 -5.125 1.00 97.38 98 LYS A C 1
ATOM 800 O O . LYS A 1 98 ? 13.257 4.235 -4.245 1.00 97.38 98 LYS A O 1
ATOM 805 N N . HIS A 1 99 ? 13.571 3.673 -6.407 1.00 97.44 99 HIS A N 1
ATOM 806 C CA . HIS A 1 99 ? 13.663 5.042 -6.912 1.00 97.44 99 HIS A CA 1
ATOM 807 C C . HIS A 1 99 ? 12.374 5.828 -6.671 1.00 97.44 99 HIS A C 1
ATOM 809 O O . HIS A 1 99 ? 12.439 6.951 -6.193 1.00 97.44 99 HIS A O 1
ATOM 815 N N . TYR A 1 100 ? 11.194 5.269 -6.945 1.00 97.38 100 TYR A N 1
ATOM 816 C CA . TYR A 1 100 ? 9.950 5.991 -6.659 1.00 97.38 100 TYR A CA 1
ATOM 817 C C . TYR A 1 100 ? 9.725 6.199 -5.163 1.00 97.38 100 TYR A C 1
ATOM 819 O O . TYR A 1 100 ? 9.393 7.307 -4.744 1.00 97.38 100 TYR A O 1
ATOM 827 N N . LEU A 1 101 ? 9.948 5.163 -4.352 1.00 97.19 101 LEU A N 1
ATOM 828 C CA . LEU A 1 101 ? 9.775 5.234 -2.904 1.00 97.19 101 LEU A CA 1
ATOM 829 C C . LEU A 1 101 ? 10.736 6.223 -2.235 1.00 97.19 101 LEU A C 1
ATOM 831 O O . LEU A 1 101 ? 10.369 6.805 -1.214 1.00 97.19 101 LEU A O 1
ATOM 835 N N . SER A 1 102 ? 11.922 6.479 -2.804 1.00 95.69 102 SER A N 1
ATOM 836 C CA . SER A 1 102 ? 12.873 7.428 -2.215 1.00 95.69 102 SER A CA 1
ATOM 837 C C . SER A 1 102 ? 12.268 8.825 -2.049 1.00 95.69 102 SER A C 1
ATOM 839 O O . SER A 1 102 ? 12.485 9.442 -1.011 1.00 95.69 102 SER A O 1
ATOM 841 N N . PHE A 1 103 ? 11.424 9.277 -2.988 1.00 95.50 103 PHE A N 1
ATOM 842 C CA . PHE A 1 103 ? 10.737 10.581 -2.936 1.00 95.50 103 PHE A CA 1
ATOM 843 C C . PHE A 1 103 ? 9.724 10.712 -1.792 1.00 95.50 103 PHE A C 1
ATOM 845 O O . PHE A 1 103 ? 9.309 11.820 -1.463 1.00 95.50 103 PHE A O 1
ATOM 852 N N . PHE A 1 104 ? 9.326 9.595 -1.186 1.00 95.62 104 PHE A N 1
ATOM 853 C CA . PHE A 1 104 ? 8.368 9.547 -0.086 1.00 95.62 104 PHE A CA 1
ATOM 854 C C . PHE A 1 104 ? 9.028 9.244 1.266 1.00 95.62 104 PHE A C 1
ATOM 856 O O . PHE A 1 104 ? 8.344 9.124 2.283 1.00 95.62 104 PHE A O 1
ATOM 863 N N . THR A 1 105 ? 10.357 9.109 1.306 1.00 94.12 105 THR A N 1
ATOM 864 C CA . THR A 1 105 ? 11.088 8.925 2.565 1.00 94.12 105 THR A CA 1
ATOM 865 C C . THR A 1 105 ? 11.048 10.190 3.412 1.00 94.12 105 THR A C 1
ATOM 867 O O . THR A 1 105 ? 10.886 11.298 2.900 1.00 94.12 105 THR A O 1
ATOM 870 N N . LYS A 1 106 ? 11.253 10.042 4.726 1.00 89.94 106 LYS A N 1
ATOM 871 C CA . LYS A 1 106 ? 11.256 11.183 5.651 1.00 89.94 106 LYS A CA 1
ATOM 872 C C . LYS A 1 106 ? 12.263 12.256 5.226 1.00 89.94 106 LYS A C 1
ATOM 874 O O . LYS A 1 106 ? 11.907 13.425 5.175 1.00 89.94 106 LYS A O 1
ATOM 879 N N . THR A 1 107 ? 13.477 11.844 4.864 1.00 90.94 107 THR A N 1
ATOM 880 C CA . THR A 1 107 ? 14.531 12.755 4.400 1.00 90.94 107 THR A CA 1
ATOM 881 C C . THR A 1 107 ? 14.085 13.564 3.185 1.00 90.94 107 THR A C 1
ATOM 883 O O . THR A 1 107 ? 14.216 14.781 3.197 1.00 90.94 107 THR A O 1
ATOM 886 N N . SER A 1 108 ? 13.485 12.925 2.176 1.00 91.88 108 SER A N 1
ATOM 887 C CA . SER A 1 108 ? 12.989 13.641 0.994 1.00 91.88 108 SER A CA 1
ATOM 888 C C . SER A 1 108 ? 11.792 14.543 1.300 1.00 91.88 108 SER A C 1
ATOM 890 O O . SER A 1 108 ? 11.702 15.640 0.762 1.00 91.88 108 SER A O 1
ATOM 892 N N . LEU A 1 109 ? 10.885 14.132 2.190 1.00 93.50 109 LEU A N 1
ATOM 893 C CA . LEU A 1 109 ? 9.752 14.970 2.599 1.00 93.50 109 LEU A CA 1
ATOM 894 C C . LEU A 1 109 ? 10.180 16.183 3.439 1.00 93.50 109 LEU A C 1
ATOM 896 O O . LEU A 1 109 ? 9.502 17.211 3.406 1.00 93.50 109 LEU A O 1
ATOM 900 N N . ASP A 1 110 ? 11.281 16.086 4.185 1.00 92.88 110 ASP A N 1
ATOM 901 C CA . ASP A 1 110 ? 11.821 17.189 4.986 1.00 92.88 110 ASP A CA 1
ATOM 902 C C . ASP A 1 110 ? 12.371 18.334 4.117 1.00 92.88 110 ASP A C 1
ATOM 904 O O . ASP A 1 110 ? 12.316 19.492 4.540 1.00 92.88 110 ASP A O 1
ATOM 908 N N . GLU A 1 111 ? 12.811 18.032 2.891 1.00 93.75 111 GLU A N 1
ATOM 909 C CA . GLU A 1 111 ? 13.255 19.008 1.882 1.00 93.75 111 GLU A CA 1
ATOM 910 C C . GLU A 1 111 ? 12.087 19.709 1.162 1.00 93.75 111 GLU A C 1
ATOM 912 O O . GLU A 1 111 ? 12.273 20.735 0.501 1.00 93.75 111 GLU A O 1
ATOM 917 N N . GLU A 1 112 ? 10.868 19.181 1.288 1.00 95.25 112 GLU A N 1
ATOM 918 C CA . GLU A 1 112 ? 9.681 19.715 0.627 1.00 95.25 112 GLU A CA 1
ATOM 919 C C . GLU A 1 112 ? 8.930 20.743 1.487 1.00 95.25 112 GLU A C 1
ATOM 921 O O . GLU A 1 112 ? 9.171 20.944 2.681 1.00 95.25 112 GLU A O 1
ATOM 926 N N . LYS A 1 113 ? 7.959 21.424 0.864 1.00 95.50 113 LYS A N 1
ATOM 927 C CA . LYS A 1 113 ? 7.112 22.404 1.560 1.00 95.50 113 LYS A CA 1
ATOM 928 C C . LYS A 1 113 ? 6.420 21.759 2.760 1.00 95.50 113 LYS A C 1
ATOM 930 O O . LYS A 1 113 ? 5.884 20.655 2.662 1.00 95.50 113 LYS A O 1
ATOM 935 N N . GLU A 1 114 ? 6.305 22.515 3.852 1.00 95.06 114 GLU A N 1
ATOM 936 C CA . GLU A 1 114 ? 5.677 22.058 5.099 1.00 95.06 114 GLU A CA 1
ATOM 937 C C . GLU A 1 114 ? 4.279 21.455 4.889 1.00 95.06 114 GLU A C 1
ATOM 939 O O . GLU A 1 114 ? 3.916 20.485 5.550 1.00 95.06 114 GLU A O 1
ATOM 944 N N . THR A 1 115 ? 3.504 21.991 3.943 1.00 95.56 115 THR A N 1
ATOM 945 C CA . THR A 1 115 ? 2.172 21.477 3.602 1.00 95.56 115 THR A CA 1
ATOM 946 C C . THR A 1 115 ? 2.203 20.063 3.024 1.00 95.56 115 THR A C 1
ATOM 948 O O . THR A 1 115 ? 1.319 19.275 3.344 1.00 95.56 115 THR A O 1
ATOM 951 N N . ILE A 1 116 ? 3.203 19.727 2.205 1.00 94.94 116 ILE A N 1
ATOM 952 C CA . ILE A 1 116 ? 3.390 18.382 1.638 1.00 94.94 116 ILE A CA 1
ATOM 953 C C . ILE A 1 116 ? 3.849 17.435 2.738 1.00 94.94 116 ILE A C 1
ATOM 955 O O . ILE A 1 116 ? 3.231 16.391 2.940 1.00 94.94 116 ILE A O 1
ATOM 959 N N . ARG A 1 117 ? 4.875 17.843 3.496 1.00 93.88 117 ARG A N 1
ATOM 960 C CA . ARG A 1 117 ? 5.408 17.067 4.617 1.00 93.88 117 ARG A CA 1
ATOM 961 C C . ARG A 1 117 ? 4.307 16.694 5.603 1.00 93.88 117 ARG A C 1
ATOM 963 O O . ARG A 1 117 ? 4.125 15.522 5.895 1.00 93.88 117 ARG A O 1
ATOM 970 N N . LYS A 1 118 ? 3.530 17.675 6.078 1.00 93.62 118 LYS A N 1
ATOM 971 C CA . LYS A 1 118 ? 2.424 17.441 7.021 1.00 93.62 118 LYS A CA 1
ATOM 972 C C . LYS A 1 118 ? 1.340 16.537 6.443 1.00 93.62 118 LYS A C 1
ATOM 974 O O . LYS A 1 118 ? 0.810 15.713 7.177 1.00 93.62 118 LYS A O 1
ATOM 979 N N . TYR A 1 119 ? 1.011 16.692 5.160 1.00 95.50 119 TYR A N 1
ATOM 980 C CA . TYR A 1 119 ? -0.026 15.887 4.520 1.00 95.50 119 TYR A CA 1
ATOM 981 C C . TYR A 1 119 ? 0.378 14.414 4.384 1.00 95.50 119 TYR A C 1
ATOM 983 O O . TYR A 1 119 ? -0.466 13.547 4.582 1.00 95.50 119 TYR A O 1
ATOM 991 N N . LEU A 1 120 ? 1.647 14.137 4.061 1.00 94.94 120 LEU A N 1
ATOM 992 C CA . LEU A 1 120 ? 2.154 12.782 3.811 1.00 94.94 120 LEU A CA 1
ATOM 993 C C . LEU A 1 120 ? 2.775 12.097 5.039 1.00 94.94 120 LEU A C 1
ATOM 995 O O . LEU A 1 120 ? 3.085 10.914 4.973 1.00 94.94 120 LEU A O 1
ATOM 999 N N . ASN A 1 121 ? 2.944 12.803 6.162 1.00 88.75 121 ASN A N 1
ATOM 1000 C CA . ASN A 1 121 ? 3.677 12.305 7.332 1.00 88.75 121 ASN A CA 1
ATOM 1001 C C . ASN A 1 121 ? 3.127 10.995 7.922 1.00 88.75 121 ASN A C 1
ATOM 1003 O O . ASN A 1 121 ? 3.889 10.215 8.484 1.00 88.75 121 ASN A O 1
ATOM 1007 N N . ASP A 1 122 ? 1.816 10.765 7.837 1.00 88.38 122 ASP A N 1
ATOM 1008 C CA . ASP A 1 122 ? 1.161 9.576 8.385 1.00 88.38 122 ASP A CA 1
ATOM 1009 C C . ASP A 1 122 ? 0.620 8.615 7.319 1.00 88.38 122 ASP A C 1
ATOM 1011 O O . ASP A 1 122 ? -0.154 7.706 7.632 1.00 88.38 122 ASP A O 1
ATOM 1015 N N . TRP A 1 123 ? 1.061 8.777 6.072 1.00 94.94 123 TRP A N 1
ATOM 1016 C CA . TRP A 1 123 ? 0.711 7.861 4.998 1.00 94.94 123 TRP A CA 1
ATOM 1017 C C . TRP A 1 123 ? 1.437 6.523 5.127 1.00 94.94 123 TRP A C 1
ATOM 1019 O O . TRP A 1 123 ? 2.614 6.453 5.477 1.00 94.94 123 TRP A O 1
ATOM 1029 N N . ARG A 1 124 ? 0.716 5.447 4.812 1.00 95.62 124 ARG A N 1
ATOM 1030 C CA . ARG A 1 124 ? 1.250 4.099 4.627 1.00 95.62 124 ARG A CA 1
ATOM 1031 C C . ARG A 1 124 ? 1.671 3.968 3.175 1.00 95.62 124 ARG A C 1
ATOM 1033 O O . ARG A 1 124 ? 0.846 4.143 2.282 1.00 95.62 124 ARG A O 1
ATOM 1040 N N . ILE A 1 125 ? 2.959 3.743 2.939 1.00 97.50 125 ILE A N 1
ATOM 1041 C CA . ILE A 1 125 ? 3.533 3.799 1.593 1.00 97.50 125 ILE A CA 1
ATOM 1042 C C . ILE A 1 125 ? 4.226 2.483 1.295 1.00 97.50 125 ILE A C 1
ATOM 1044 O O . ILE A 1 125 ? 5.167 2.093 1.989 1.00 97.50 125 ILE A O 1
ATOM 1048 N N . ILE A 1 126 ? 3.735 1.827 0.250 1.00 98.06 126 ILE A N 1
ATOM 1049 C CA . ILE A 1 126 ? 4.139 0.499 -0.189 1.00 98.06 126 ILE A CA 1
ATOM 1050 C C . ILE A 1 126 ? 4.624 0.602 -1.626 1.00 98.06 126 ILE A C 1
ATOM 1052 O O . ILE A 1 126 ? 4.033 1.303 -2.449 1.00 98.06 126 ILE A O 1
ATOM 1056 N N . GLY A 1 127 ? 5.691 -0.116 -1.938 1.00 98.00 127 GLY A N 1
ATOM 1057 C CA . GLY A 1 127 ? 6.113 -0.338 -3.306 1.00 98.00 127 GLY A CA 1
ATOM 1058 C C . GLY A 1 127 ? 6.274 -1.817 -3.589 1.00 98.00 127 GLY A C 1
ATOM 1059 O O . GLY A 1 127 ? 6.863 -2.545 -2.797 1.00 98.00 127 GLY A O 1
ATOM 1060 N N . ILE A 1 128 ? 5.776 -2.246 -4.737 1.00 98.12 128 ILE A N 1
ATOM 1061 C CA . ILE A 1 128 ? 5.865 -3.619 -5.209 1.00 98.12 128 ILE A CA 1
ATOM 1062 C C . ILE A 1 128 ? 6.705 -3.617 -6.484 1.00 98.12 128 ILE A C 1
ATOM 1064 O O . ILE A 1 128 ? 6.396 -2.920 -7.449 1.00 98.12 128 ILE A O 1
ATOM 1068 N N . ALA A 1 129 ? 7.785 -4.386 -6.480 1.00 97.44 129 ALA A N 1
ATOM 1069 C CA . ALA A 1 129 ? 8.518 -4.728 -7.686 1.00 97.44 129 ALA A CA 1
ATOM 1070 C C . ALA A 1 129 ? 8.017 -6.078 -8.174 1.00 97.44 129 ALA A C 1
ATOM 1072 O O . ALA A 1 129 ? 8.138 -7.066 -7.453 1.00 97.44 129 ALA A O 1
ATOM 1073 N N . PHE A 1 130 ? 7.486 -6.121 -9.388 1.00 96.88 130 PHE A N 1
ATOM 1074 C CA . PHE A 1 130 ? 7.017 -7.344 -10.018 1.00 96.88 130 PHE A CA 1
ATOM 1075 C C . PHE A 1 130 ? 7.784 -7.595 -11.318 1.00 96.88 130 PHE A C 1
ATOM 1077 O O . PHE A 1 130 ? 8.134 -6.663 -12.043 1.00 96.88 130 PHE A O 1
ATOM 1084 N N . SER A 1 131 ? 8.069 -8.858 -11.623 1.00 95.31 131 SER A N 1
ATOM 1085 C CA . SER A 1 131 ? 8.558 -9.232 -12.945 1.00 95.31 131 SER A CA 1
ATOM 1086 C C . SER A 1 131 ? 8.139 -10.638 -13.359 1.00 95.31 131 SER A C 1
ATOM 1088 O O . SER A 1 131 ? 8.027 -11.520 -12.510 1.00 95.31 131 SER A O 1
ATOM 1090 N N . GLY A 1 132 ? 7.962 -10.861 -14.663 1.00 93.62 132 GLY A N 1
ATOM 1091 C CA . GLY A 1 132 ? 7.546 -12.152 -15.225 1.00 93.62 132 GLY A CA 1
ATOM 1092 C C . GLY A 1 132 ? 6.047 -12.228 -15.523 1.00 93.62 132 GLY A C 1
ATOM 1093 O O . GLY A 1 132 ? 5.463 -11.230 -15.930 1.00 93.62 132 GLY A O 1
ATOM 1094 N N . ASP A 1 133 ? 5.422 -13.397 -15.366 1.00 91.12 133 ASP A N 1
ATOM 1095 C CA . ASP A 1 133 ? 3.980 -13.594 -15.606 1.00 91.12 133 ASP A CA 1
ATOM 1096 C C . ASP A 1 133 ? 3.265 -14.029 -14.325 1.00 91.12 133 ASP A C 1
ATOM 1098 O O . ASP A 1 133 ? 3.553 -15.084 -13.774 1.00 91.12 133 ASP A O 1
ATOM 1102 N N . ILE A 1 134 ? 2.302 -13.225 -13.868 1.00 91.75 134 ILE A N 1
ATOM 1103 C CA . ILE A 1 134 ? 1.579 -13.448 -12.607 1.00 91.75 134 ILE A CA 1
ATOM 1104 C C . ILE A 1 134 ? 0.769 -14.752 -12.620 1.00 91.75 134 ILE A C 1
ATOM 1106 O O . ILE A 1 134 ? 0.437 -15.279 -11.566 1.00 91.75 134 ILE A O 1
ATOM 1110 N N . ASN A 1 135 ? 0.467 -15.283 -13.809 1.00 88.19 135 ASN A N 1
ATOM 1111 C CA . ASN A 1 135 ? -0.259 -16.542 -13.975 1.00 88.19 135 ASN A CA 1
ATOM 1112 C C . ASN A 1 135 ? 0.672 -17.765 -14.067 1.00 88.19 135 ASN A C 1
ATOM 1114 O O . ASN A 1 135 ? 0.185 -18.887 -14.181 1.00 88.19 135 ASN A O 1
ATOM 1118 N N . ASP A 1 136 ? 1.993 -17.562 -14.065 1.00 87.62 136 ASP A N 1
ATOM 1119 C CA . ASP A 1 136 ? 3.000 -18.622 -14.104 1.00 87.62 136 ASP A CA 1
ATOM 1120 C C . ASP A 1 136 ? 3.761 -18.653 -12.774 1.00 87.62 136 ASP A C 1
ATOM 1122 O O . ASP A 1 136 ? 4.657 -17.843 -12.524 1.00 87.62 136 ASP A O 1
ATOM 1126 N N . GLU A 1 137 ? 3.414 -19.610 -11.911 1.00 76.19 137 GLU A N 1
ATOM 1127 C CA . GLU A 1 137 ? 3.982 -19.755 -10.564 1.00 76.19 137 GLU A CA 1
ATOM 1128 C C . GLU A 1 137 ? 5.513 -19.910 -10.542 1.00 76.19 137 GLU A C 1
ATOM 1130 O O . GLU A 1 137 ? 6.154 -19.564 -9.551 1.00 76.19 137 GLU A O 1
ATOM 1135 N N . TYR A 1 138 ? 6.119 -20.391 -11.632 1.00 82.06 138 TYR A N 1
ATOM 1136 C CA . TYR A 1 138 ? 7.563 -20.631 -11.715 1.00 82.06 138 TYR A CA 1
ATOM 1137 C C . TYR A 1 138 ? 8.327 -19.503 -12.406 1.00 82.06 138 TYR A C 1
ATOM 1139 O O . TYR A 1 138 ? 9.561 -19.471 -12.361 1.00 82.06 138 TYR A O 1
ATOM 1147 N N . ASN A 1 139 ? 7.617 -18.590 -13.064 1.00 88.25 139 ASN A N 1
ATOM 1148 C CA . ASN A 1 139 ? 8.209 -17.565 -13.912 1.00 88.25 139 ASN A CA 1
ATOM 1149 C C . ASN A 1 139 ? 7.731 -16.162 -13.538 1.00 88.25 139 ASN A C 1
ATOM 1151 O O . ASN A 1 139 ? 7.526 -15.307 -14.403 1.00 88.25 139 ASN A O 1
ATOM 1155 N N . HIS A 1 140 ? 7.606 -15.910 -12.237 1.00 92.75 140 HIS A N 1
ATOM 1156 C CA . HIS A 1 140 ? 7.474 -14.564 -11.713 1.00 92.75 140 HIS A CA 1
ATOM 1157 C C . HIS A 1 140 ? 8.324 -14.342 -10.467 1.00 92.75 140 HIS A C 1
ATOM 1159 O O . HIS A 1 140 ? 8.782 -15.269 -9.798 1.00 92.75 140 HIS A O 1
ATOM 1165 N N . ARG A 1 141 ? 8.569 -13.068 -10.176 1.00 94.06 141 ARG A N 1
ATOM 1166 C CA . ARG A 1 141 ? 9.212 -12.603 -8.953 1.00 94.06 141 ARG A CA 1
ATOM 1167 C C . ARG A 1 141 ? 8.481 -11.378 -8.445 1.00 94.06 141 ARG A C 1
ATOM 1169 O O . ARG A 1 141 ? 8.073 -10.523 -9.229 1.00 94.06 141 ARG A O 1
ATOM 1176 N N . LEU A 1 142 ? 8.370 -11.283 -7.128 1.00 94.94 142 LEU A N 1
ATOM 1177 C CA . LEU A 1 142 ? 7.739 -10.165 -6.454 1.00 94.94 142 LEU A CA 1
ATOM 1178 C C . LEU A 1 142 ? 8.564 -9.824 -5.215 1.00 94.94 142 LEU A C 1
ATOM 1180 O O . LEU A 1 142 ? 8.955 -10.713 -4.471 1.00 94.94 142 LEU A O 1
ATOM 1184 N N . ASP A 1 143 ? 8.872 -8.544 -5.042 1.00 95.56 143 ASP A N 1
ATOM 1185 C CA . ASP A 1 143 ? 9.475 -8.001 -3.828 1.00 95.56 143 ASP A CA 1
ATOM 1186 C C . ASP A 1 143 ? 8.611 -6.835 -3.356 1.00 95.56 143 ASP A C 1
ATOM 1188 O O . ASP A 1 143 ? 8.263 -5.951 -4.143 1.00 95.56 143 ASP A O 1
ATOM 1192 N N . THR A 1 144 ? 8.294 -6.808 -2.064 1.00 96.50 144 THR A N 1
ATOM 1193 C CA . THR A 1 144 ? 7.474 -5.745 -1.476 1.00 96.50 144 THR A CA 1
ATOM 1194 C C . THR A 1 144 ? 8.281 -4.929 -0.486 1.00 96.50 144 THR A C 1
ATOM 1196 O O . THR A 1 144 ? 8.937 -5.462 0.406 1.00 96.50 144 THR A O 1
ATOM 1199 N N . TYR A 1 145 ? 8.167 -3.616 -0.607 1.00 96.44 145 TYR A N 1
ATOM 1200 C CA . TYR A 1 145 ? 8.848 -2.633 0.210 1.00 96.44 145 TYR A CA 1
ATOM 1201 C C . TYR A 1 145 ? 7.841 -1.740 0.920 1.00 96.44 145 TYR A C 1
ATOM 1203 O O . TYR A 1 145 ? 6.841 -1.337 0.330 1.00 96.44 145 TYR A O 1
ATOM 1211 N N . ILE A 1 146 ? 8.144 -1.372 2.159 1.00 96.00 146 ILE A N 1
ATOM 1212 C CA . ILE A 1 146 ? 7.386 -0.383 2.924 1.00 96.00 146 ILE A CA 1
ATOM 1213 C C . ILE A 1 146 ? 8.298 0.749 3.383 1.00 96.00 146 ILE A C 1
ATOM 1215 O O . ILE A 1 146 ? 9.506 0.560 3.560 1.00 96.00 146 ILE A O 1
ATOM 1219 N N . ILE A 1 147 ? 7.719 1.929 3.596 1.00 94.00 147 ILE A N 1
ATOM 1220 C CA . ILE A 1 147 ? 8.396 3.026 4.291 1.00 94.00 147 ILE A CA 1
ATOM 1221 C C . ILE A 1 147 ? 7.984 2.999 5.758 1.00 94.00 147 ILE A C 1
ATOM 1223 O O . ILE A 1 147 ? 6.874 3.385 6.114 1.00 94.00 147 ILE A O 1
ATOM 1227 N N . GLU A 1 148 ? 8.904 2.587 6.621 1.00 87.25 148 GLU A N 1
ATOM 1228 C CA . GLU A 1 148 ? 8.691 2.521 8.060 1.00 87.25 148 GLU A CA 1
ATOM 1229 C C . GLU A 1 148 ? 9.779 3.309 8.794 1.00 87.25 148 GLU A C 1
ATOM 1231 O O . GLU A 1 148 ? 10.969 3.212 8.490 1.00 87.25 148 GLU A O 1
ATOM 1236 N N . LYS A 1 149 ? 9.371 4.141 9.764 1.00 79.69 149 LYS A N 1
ATOM 1237 C CA . LYS A 1 149 ? 10.276 5.011 10.545 1.00 79.69 149 LYS A CA 1
ATOM 1238 C C . LYS A 1 149 ? 11.224 5.839 9.655 1.00 79.69 149 LYS A C 1
ATOM 1240 O O . LYS A 1 149 ? 12.357 6.137 10.030 1.00 79.69 149 LYS A O 1
ATOM 1245 N N . GLY A 1 150 ? 10.746 6.222 8.467 1.00 79.31 150 GLY A N 1
ATOM 1246 C CA . GLY A 1 150 ? 11.488 7.010 7.481 1.00 79.31 150 GLY A CA 1
ATOM 1247 C C . GLY A 1 150 ? 12.515 6.231 6.656 1.00 79.31 150 GLY A C 1
ATOM 1248 O O . GLY A 1 150 ? 13.247 6.859 5.895 1.00 79.31 150 GLY A O 1
ATOM 1249 N N . LYS A 1 151 ? 12.578 4.901 6.783 1.00 83.94 151 LYS A N 1
ATOM 1250 C CA . LYS A 1 151 ? 13.476 4.029 6.020 1.00 83.94 151 LYS A CA 1
ATOM 1251 C C . LYS A 1 151 ? 12.688 3.069 5.140 1.00 83.94 151 LYS A C 1
ATOM 1253 O O . LYS A 1 151 ? 11.565 2.694 5.458 1.00 83.94 151 LYS A O 1
ATOM 1258 N N . LEU A 1 152 ? 13.316 2.665 4.045 1.00 92.69 152 LEU A N 1
ATOM 1259 C CA . LEU A 1 152 ? 12.803 1.637 3.154 1.00 92.69 152 LEU A CA 1
ATOM 1260 C C . LEU A 1 152 ? 13.140 0.251 3.720 1.00 92.69 152 LEU A C 1
ATOM 1262 O O . LEU A 1 152 ? 14.310 -0.038 3.971 1.00 92.69 152 LEU A O 1
ATOM 1266 N N . ILE A 1 153 ? 12.131 -0.595 3.905 1.00 92.25 153 ILE A N 1
ATOM 1267 C CA . ILE A 1 153 ? 12.270 -1.960 4.425 1.00 92.25 153 ILE A CA 1
ATOM 1268 C C . ILE A 1 153 ? 11.686 -2.926 3.398 1.00 92.25 153 ILE A C 1
ATOM 1270 O O . ILE A 1 153 ? 10.556 -2.733 2.961 1.00 92.25 153 ILE A O 1
ATOM 1274 N N . ASN A 1 154 ? 12.445 -3.954 3.007 1.00 92.75 154 ASN A N 1
ATOM 1275 C CA . ASN A 1 154 ? 11.907 -5.067 2.220 1.00 92.75 154 ASN A CA 1
ATOM 1276 C C . ASN A 1 154 ? 11.201 -6.043 3.173 1.00 92.75 154 ASN A C 1
ATOM 1278 O O . ASN A 1 154 ? 11.845 -6.585 4.069 1.00 92.75 154 ASN A O 1
ATOM 1282 N N . ILE A 1 155 ? 9.903 -6.266 2.976 1.00 89.69 155 ILE A N 1
ATOM 1283 C CA . ILE A 1 155 ? 9.110 -7.237 3.748 1.00 89.69 155 ILE A CA 1
ATOM 1284 C C . ILE A 1 155 ? 9.032 -8.615 3.068 1.00 89.69 155 ILE A C 1
ATOM 1286 O O . ILE A 1 155 ? 8.370 -9.515 3.582 1.00 89.69 155 ILE A O 1
ATOM 1290 N N . ASN A 1 156 ? 9.725 -8.776 1.934 1.00 80.56 156 ASN A N 1
ATOM 1291 C CA . ASN A 1 156 ? 9.983 -10.019 1.205 1.00 80.56 156 ASN A CA 1
ATOM 1292 C C . ASN A 1 156 ? 8.722 -10.868 0.985 1.00 80.56 156 ASN A C 1
ATOM 1294 O O . ASN A 1 156 ? 8.684 -12.065 1.278 1.00 80.56 156 ASN A O 1
ATOM 1298 N N . LYS A 1 157 ? 7.651 -10.207 0.539 1.00 85.25 157 LYS A N 1
ATOM 1299 C CA . LYS A 1 157 ? 6.418 -10.868 0.115 1.00 85.25 157 LYS A CA 1
ATOM 1300 C C . LYS A 1 157 ? 6.521 -11.200 -1.357 1.00 85.25 157 LYS A C 1
ATOM 1302 O O . LYS A 1 157 ? 6.872 -10.324 -2.140 1.00 85.25 157 LYS A O 1
ATOM 1307 N N . ASN A 1 158 ? 6.171 -12.441 -1.682 1.00 83.75 158 ASN A N 1
ATOM 1308 C CA . ASN A 1 158 ? 6.253 -13.005 -3.027 1.00 83.75 158 ASN A CA 1
ATOM 1309 C C . ASN A 1 158 ? 4.882 -13.069 -3.718 1.00 83.75 158 ASN A C 1
ATOM 1311 O O . ASN A 1 158 ? 4.758 -13.671 -4.775 1.00 83.75 158 ASN A O 1
ATOM 1315 N N . GLU A 1 159 ? 3.856 -12.455 -3.130 1.00 89.81 159 GLU A N 1
ATOM 1316 C CA . GLU A 1 159 ? 2.502 -12.391 -3.672 1.00 89.81 159 GLU A CA 1
ATOM 1317 C C . GLU A 1 159 ? 1.926 -10.979 -3.510 1.00 89.81 159 GLU A C 1
ATOM 1319 O O . GLU A 1 159 ? 2.342 -10.216 -2.632 1.00 89.81 159 GLU A O 1
ATOM 1324 N N . ILE A 1 160 ? 0.953 -10.636 -4.357 1.00 93.69 160 ILE A N 1
ATOM 1325 C CA . ILE A 1 160 ? 0.104 -9.463 -4.131 1.00 93.69 160 ILE A CA 1
ATOM 1326 C C . ILE A 1 160 ? -0.889 -9.819 -3.028 1.00 93.69 160 ILE A C 1
ATOM 1328 O O . ILE A 1 160 ? -1.443 -10.912 -3.075 1.00 93.69 160 ILE A O 1
ATOM 1332 N N . LEU A 1 161 ? -1.145 -8.920 -2.084 1.00 94.44 161 LEU A N 1
ATOM 1333 C CA . LEU A 1 161 ? -2.079 -9.125 -0.970 1.00 94.44 161 LEU A CA 1
ATOM 1334 C C . LEU A 1 161 ? -3.334 -8.258 -1.114 1.00 94.44 161 LEU A C 1
ATOM 1336 O O . LEU A 1 161 ? -3.388 -7.388 -1.986 1.00 94.44 161 LEU A O 1
ATOM 1340 N N . ASP A 1 162 ? -4.332 -8.481 -0.261 1.00 96.56 162 ASP A N 1
ATOM 1341 C CA . ASP A 1 162 ? -5.482 -7.584 -0.174 1.00 96.56 162 ASP A CA 1
ATOM 1342 C C . ASP A 1 162 ? -5.104 -6.253 0.492 1.00 96.56 162 ASP A C 1
ATOM 1344 O O . ASP A 1 162 ? -4.061 -6.109 1.138 1.00 96.56 162 ASP A O 1
ATOM 1348 N N . GLU A 1 163 ? -5.955 -5.235 0.323 1.00 96.06 163 GLU A N 1
ATOM 1349 C CA . GLU A 1 163 ? -5.707 -3.901 0.880 1.00 96.06 163 GLU A CA 1
ATOM 1350 C C . GLU A 1 163 ? -5.471 -3.922 2.402 1.00 96.06 163 GLU A C 1
ATOM 1352 O O . GLU A 1 163 ? -4.581 -3.223 2.889 1.00 96.06 163 GLU A O 1
ATOM 1357 N N . GLU A 1 164 ? -6.260 -4.702 3.145 1.00 93.38 164 GLU A N 1
ATOM 1358 C CA . GLU A 1 164 ? -6.172 -4.772 4.612 1.00 93.38 164 GLU A CA 1
ATOM 1359 C C . GLU A 1 164 ? -4.896 -5.476 5.084 1.00 93.38 164 GLU A C 1
ATOM 1361 O O . GLU A 1 164 ? -4.228 -4.994 5.999 1.00 93.38 164 GLU A O 1
ATOM 1366 N N . ASP A 1 165 ? -4.490 -6.550 4.406 1.00 92.44 165 ASP A N 1
ATOM 1367 C CA . ASP A 1 165 ? -3.244 -7.264 4.710 1.00 92.44 165 ASP A CA 1
ATOM 1368 C C . ASP A 1 165 ? -2.021 -6.357 4.525 1.00 92.44 165 ASP A C 1
ATOM 1370 O O . ASP A 1 165 ? -1.027 -6.438 5.244 1.00 92.44 165 ASP A O 1
ATOM 1374 N N . TYR A 1 166 ? -2.083 -5.445 3.555 1.00 94.00 166 TYR A N 1
ATOM 1375 C CA . TYR A 1 166 ? -1.041 -4.447 3.371 1.00 94.00 166 TYR A CA 1
ATOM 1376 C C . TYR A 1 166 ? -0.998 -3.413 4.501 1.00 94.00 166 TYR A C 1
ATOM 1378 O O . TYR A 1 166 ? 0.087 -2.980 4.903 1.00 94.00 166 TYR A O 1
ATOM 1386 N N . LEU A 1 167 ? -2.156 -3.014 5.028 1.00 92.12 167 LEU A N 1
ATOM 1387 C CA . LEU A 1 167 ? -2.243 -2.079 6.149 1.00 92.12 167 LEU A CA 1
ATOM 1388 C C . LEU A 1 167 ? -1.702 -2.691 7.440 1.00 92.12 167 LEU A C 1
ATOM 1390 O O . LEU A 1 167 ? -1.010 -1.987 8.184 1.00 92.12 167 LEU A O 1
ATOM 1394 N N . SER A 1 168 ? -1.905 -3.994 7.653 1.00 89.94 168 SER A N 1
ATOM 1395 C CA . SER A 1 168 ? -1.439 -4.678 8.861 1.00 89.94 168 SER A CA 1
ATOM 1396 C C . SER A 1 168 ? 0.087 -4.652 9.031 1.00 89.94 168 SER A C 1
ATOM 1398 O O . SER A 1 168 ? 0.572 -4.777 10.148 1.00 89.94 168 SER A O 1
ATOM 1400 N N . PHE A 1 169 ? 0.879 -4.431 7.970 1.00 87.25 169 PHE A N 1
ATOM 1401 C CA . PHE A 1 169 ? 2.338 -4.248 8.107 1.00 87.25 169 PHE A CA 1
ATOM 1402 C C . PHE A 1 169 ? 2.738 -2.921 8.756 1.00 87.25 169 PHE A C 1
ATOM 1404 O O . PHE A 1 169 ? 3.843 -2.800 9.277 1.00 87.25 169 PHE A O 1
ATOM 1411 N N . PHE A 1 170 ? 1.871 -1.910 8.703 1.00 85.31 170 PHE A N 1
ATOM 1412 C CA . PHE A 1 170 ? 2.105 -0.614 9.347 1.00 85.31 170 PHE A CA 1
ATOM 1413 C C . PHE A 1 170 ? 1.384 -0.486 10.678 1.00 85.31 170 PHE A C 1
ATOM 1415 O O . PHE A 1 170 ? 1.658 0.428 11.463 1.00 85.31 170 PHE A O 1
ATOM 1422 N N . GLU A 1 171 ? 0.460 -1.399 10.927 1.00 74.19 171 GLU A N 1
ATOM 1423 C CA . GLU A 1 171 ? 0.051 -1.770 12.260 1.00 74.19 171 GLU A CA 1
ATOM 1424 C C . GLU A 1 171 ? 1.208 -2.555 12.878 1.00 74.19 171 GLU A C 1
ATOM 1426 O O . GLU A 1 171 ? 1.144 -3.758 13.109 1.00 74.19 171 GLU A O 1
ATOM 1431 N N . ASN A 1 172 ? 2.290 -1.845 13.221 1.00 58.25 172 ASN A N 1
ATOM 1432 C CA . ASN A 1 172 ? 2.954 -2.212 14.458 1.00 58.25 172 ASN A CA 1
ATOM 1433 C C . ASN A 1 172 ? 1.836 -2.202 15.489 1.00 58.25 172 ASN A C 1
ATOM 1435 O O . ASN A 1 172 ? 1.365 -1.135 15.888 1.00 58.25 172 ASN A O 1
ATOM 1439 N N . ILE A 1 173 ? 1.359 -3.394 15.831 1.00 51.44 173 ILE A N 1
ATOM 1440 C CA . ILE A 1 173 ? 0.622 -3.659 17.046 1.00 51.44 173 ILE A CA 1
ATOM 1441 C C . ILE A 1 173 ? 1.537 -3.075 18.106 1.00 51.44 173 ILE A C 1
ATOM 1443 O O . ILE A 1 173 ? 2.567 -3.657 18.445 1.00 51.44 173 ILE A O 1
ATOM 1447 N N . ASP A 1 174 ? 1.253 -1.841 18.503 1.00 57.22 174 ASP A N 1
ATOM 1448 C CA . ASP A 1 174 ? 1.994 -1.131 19.520 1.00 57.22 174 ASP A CA 1
ATOM 1449 C C . ASP A 1 174 ? 1.622 -1.863 20.803 1.00 57.22 174 ASP A C 1
ATOM 1451 O O . ASP A 1 174 ? 0.667 -1.513 21.487 1.00 57.22 174 ASP A O 1
ATOM 1455 N N . LEU A 1 175 ? 2.269 -3.013 21.021 1.00 58.06 175 LEU A N 1
ATOM 1456 C CA . LEU A 1 175 ? 1.971 -3.941 22.101 1.00 58.06 175 LEU A CA 1
ATOM 1457 C C . LEU A 1 175 ? 2.078 -3.205 23.425 1.00 58.06 175 LEU A C 1
ATOM 1459 O O . LEU A 1 175 ? 1.325 -3.510 24.337 1.00 58.06 175 LEU A O 1
ATOM 1463 N N . GLU A 1 176 ? 2.951 -2.201 23.514 1.00 53.53 176 GLU A N 1
ATOM 1464 C CA . GLU A 1 176 ? 3.027 -1.303 24.656 1.00 53.53 176 GLU A CA 1
ATOM 1465 C C . GLU A 1 176 ? 1.786 -0.427 24.773 1.00 53.53 176 GLU A C 1
ATOM 1467 O O . GLU A 1 176 ? 1.213 -0.354 25.855 1.00 53.53 176 GLU A O 1
ATOM 1472 N N . LYS A 1 177 ? 1.317 0.206 23.694 1.00 63.44 177 LYS A N 1
ATOM 1473 C CA . LYS A 1 177 ? 0.068 0.978 23.724 1.00 63.44 177 LYS A CA 1
ATOM 1474 C C . LYS A 1 177 ? -1.157 0.112 24.007 1.00 63.44 177 LYS A C 1
ATOM 1476 O O . LYS A 1 177 ? -1.950 0.487 24.857 1.00 63.44 177 LYS A O 1
ATOM 1481 N N . ILE A 1 178 ? -1.297 -1.054 23.378 1.00 64.88 178 ILE A N 1
ATOM 1482 C CA . ILE A 1 178 ? -2.391 -1.999 23.642 1.00 64.88 178 ILE A CA 1
ATOM 1483 C C . ILE A 1 178 ? -2.293 -2.532 25.068 1.00 64.88 178 ILE A C 1
ATOM 1485 O O . ILE A 1 178 ? -3.290 -2.539 25.778 1.00 64.88 178 ILE A O 1
ATOM 1489 N N . SER A 1 179 ? -1.106 -2.932 25.525 1.00 66.44 179 SER A N 1
ATOM 1490 C CA . SER A 1 179 ? -0.889 -3.376 26.905 1.00 66.44 179 SER A CA 1
ATOM 1491 C C . SER A 1 179 ? -1.207 -2.262 27.900 1.00 66.44 179 SER A C 1
ATOM 1493 O O . SER A 1 179 ? -1.874 -2.513 28.902 1.00 66.44 179 SER A O 1
ATOM 1495 N N . ASN A 1 180 ? -0.824 -1.017 27.608 1.00 73.94 180 ASN A N 1
ATOM 1496 C CA . ASN A 1 180 ? -1.161 0.150 28.419 1.00 73.94 180 ASN A CA 1
ATOM 1497 C C . ASN A 1 180 ? -2.665 0.435 28.411 1.00 73.94 180 ASN A C 1
ATOM 1499 O O . ASN A 1 180 ? -3.238 0.666 29.474 1.00 73.94 180 ASN A O 1
ATOM 1503 N N . ASP A 1 181 ? -3.322 0.383 27.255 1.00 78.38 181 ASP A N 1
ATOM 1504 C CA . ASP A 1 181 ? -4.758 0.622 27.113 1.00 78.38 181 ASP A CA 1
ATOM 1505 C C . ASP A 1 181 ? -5.571 -0.487 27.802 1.00 78.38 181 ASP A C 1
ATOM 1507 O O . ASP A 1 181 ? -6.517 -0.188 28.536 1.00 78.38 181 ASP A O 1
ATOM 1511 N N . ILE A 1 182 ? -5.160 -1.754 27.672 1.00 80.62 182 ILE A N 1
ATOM 1512 C CA . ILE A 1 182 ? -5.726 -2.905 28.393 1.00 80.62 182 ILE A CA 1
ATOM 1513 C C . ILE A 1 182 ? -5.496 -2.752 29.895 1.00 80.62 182 ILE A C 1
ATOM 1515 O O . ILE A 1 182 ? -6.437 -2.909 30.672 1.00 80.62 182 ILE A O 1
ATOM 1519 N N . SER A 1 183 ? -4.280 -2.416 30.328 1.00 79.81 183 SER A N 1
ATOM 1520 C CA . SER A 1 183 ? -3.939 -2.263 31.749 1.00 79.81 183 SER A CA 1
ATOM 1521 C C . SER A 1 183 ? -4.715 -1.116 32.392 1.00 79.81 183 SER A C 1
ATOM 1523 O O . SER A 1 183 ? -5.258 -1.259 33.493 1.00 79.81 183 SER A O 1
ATOM 1525 N N . LYS A 1 184 ? -4.831 0.015 31.689 1.00 85.69 184 LYS A N 1
ATOM 1526 C CA . LYS A 1 184 ? -5.601 1.183 32.122 1.00 85.69 184 LYS A CA 1
ATOM 1527 C C . LYS A 1 184 ? -7.092 0.865 32.193 1.00 85.69 184 LYS A C 1
ATOM 1529 O O . LYS A 1 184 ? -7.715 1.141 33.216 1.00 85.69 184 LYS A O 1
ATOM 1534 N N . SER A 1 185 ? -7.643 0.230 31.158 1.00 84.00 185 SER A N 1
ATOM 1535 C CA . SER A 1 185 ? -9.052 -0.181 31.124 1.00 84.00 185 SER A CA 1
ATOM 1536 C C . SER A 1 185 ? -9.366 -1.208 32.215 1.00 84.00 185 SER A C 1
ATOM 1538 O O . SER A 1 185 ? -10.354 -1.064 32.926 1.00 84.00 185 SER A O 1
ATOM 1540 N N . SER A 1 186 ? -8.487 -2.189 32.434 1.00 82.81 186 SER A N 1
ATOM 1541 C CA . SER A 1 186 ? -8.631 -3.205 33.487 1.00 82.81 186 SER A CA 1
ATOM 1542 C C . SER A 1 186 ? -8.595 -2.593 34.887 1.00 82.81 186 SER A C 1
ATOM 1544 O O . SER A 1 186 ? -9.381 -2.966 35.758 1.00 82.81 186 SER A O 1
ATOM 1546 N N . SER A 1 187 ? -7.706 -1.622 35.109 1.00 85.12 187 SER A N 1
ATOM 1547 C CA . SER A 1 187 ? -7.623 -0.889 36.377 1.00 85.12 187 SER A CA 1
ATOM 1548 C C . SER A 1 187 ? -8.899 -0.092 36.648 1.00 85.12 187 SER A C 1
ATOM 1550 O O . SER A 1 187 ? -9.420 -0.110 37.764 1.00 85.12 187 SER A O 1
ATOM 1552 N N . GLU A 1 188 ? -9.434 0.562 35.617 1.00 88.94 188 GLU A N 1
ATOM 1553 C CA . GLU A 1 188 ? -10.670 1.335 35.703 1.00 88.94 188 GLU A CA 1
ATOM 1554 C C . GLU A 1 188 ? -11.889 0.441 35.973 1.00 88.94 188 GLU A C 1
ATOM 1556 O O . GLU A 1 188 ? -12.669 0.719 36.884 1.00 88.94 188 GLU A O 1
ATOM 1561 N N . ILE A 1 189 ? -12.009 -0.683 35.263 1.00 86.81 189 ILE A N 1
ATOM 1562 C CA . ILE A 1 189 ? -13.059 -1.686 35.491 1.00 86.81 189 ILE A CA 1
ATOM 1563 C C . ILE A 1 189 ? -12.992 -2.202 36.933 1.00 86.81 189 ILE A C 1
ATOM 1565 O O . ILE A 1 189 ? -13.996 -2.190 37.644 1.00 86.81 189 ILE A O 1
ATOM 1569 N N . ASN A 1 190 ? -11.808 -2.587 37.415 1.00 82.94 190 ASN A N 1
ATOM 1570 C CA . ASN A 1 190 ? -11.635 -3.053 38.793 1.00 82.94 190 ASN A CA 1
ATOM 1571 C C . ASN A 1 190 ? -12.023 -1.992 39.831 1.00 82.94 190 ASN A C 1
ATOM 1573 O O . ASN A 1 190 ? -12.577 -2.326 40.882 1.00 82.94 190 ASN A O 1
ATOM 1577 N N . ARG A 1 191 ? -11.764 -0.713 39.540 1.00 88.56 191 ARG A N 1
ATOM 1578 C CA . ARG A 1 191 ? -12.182 0.410 40.384 1.00 88.56 191 ARG A CA 1
ATOM 1579 C C . ARG A 1 191 ? -13.704 0.550 40.420 1.00 88.56 191 ARG A C 1
ATOM 1581 O O . ARG A 1 191 ? -14.257 0.670 41.511 1.00 88.56 191 ARG A O 1
ATOM 1588 N N . LEU A 1 192 ? -14.369 0.498 39.264 1.00 88.31 192 LEU A N 1
ATOM 1589 C CA . LEU A 1 192 ? -15.830 0.595 39.154 1.00 88.31 192 LEU A CA 1
ATOM 1590 C C . LEU A 1 192 ? -16.541 -0.568 39.859 1.00 88.31 192 LEU A C 1
ATOM 1592 O O . LEU A 1 192 ? -17.559 -0.366 40.515 1.00 88.31 192 LEU A O 1
ATOM 1596 N N . LEU A 1 193 ? -15.975 -1.774 39.782 1.00 87.69 193 LEU A N 1
ATOM 1597 C CA . LEU A 1 193 ? -16.543 -2.980 40.389 1.00 87.69 193 LEU A CA 1
ATOM 1598 C C . LEU A 1 193 ? -16.176 -3.155 41.874 1.00 87.69 193 LEU A C 1
ATOM 1600 O O . LEU A 1 193 ? -16.570 -4.145 42.491 1.00 87.69 193 LEU A O 1
ATOM 1604 N N . ARG A 1 194 ? -15.426 -2.224 42.482 1.00 87.50 194 ARG A N 1
ATOM 1605 C CA . ARG A 1 194 ? -14.895 -2.371 43.850 1.00 87.50 194 ARG A CA 1
ATOM 1606 C C . ARG A 1 194 ? -15.983 -2.493 44.921 1.00 87.50 194 ARG A C 1
ATOM 1608 O O . ARG A 1 194 ? -15.748 -3.142 45.938 1.00 87.50 194 ARG A O 1
ATOM 1615 N N . SER A 1 195 ? -17.147 -1.889 44.694 1.00 87.69 195 SER A N 1
ATOM 1616 C CA . SER A 1 195 ? -18.315 -1.967 45.583 1.00 87.69 195 SER A CA 1
ATOM 1617 C C . SER A 1 195 ? -19.051 -3.309 45.511 1.00 87.69 195 SER A C 1
ATOM 1619 O O . SER A 1 195 ? -19.878 -3.593 46.373 1.00 87.69 195 SER A O 1
ATOM 1621 N N . LEU A 1 196 ? -18.759 -4.137 44.503 1.00 87.38 196 LEU A N 1
ATOM 1622 C CA . LEU A 1 196 ? -19.358 -5.455 44.339 1.00 87.38 196 LEU A CA 1
ATOM 1623 C C . LEU A 1 196 ? -18.551 -6.519 45.080 1.00 87.38 196 LEU A C 1
ATOM 1625 O O . LEU A 1 196 ? -17.316 -6.456 45.152 1.00 87.38 196 LEU A O 1
ATOM 1629 N N . ASP A 1 197 ? -19.273 -7.528 45.562 1.00 89.44 197 ASP A N 1
ATOM 1630 C CA . ASP A 1 197 ? -18.700 -8.752 46.115 1.00 89.44 197 ASP A CA 1
ATOM 1631 C C . ASP A 1 197 ? -17.737 -9.411 45.114 1.00 89.44 197 ASP A C 1
ATOM 1633 O O . ASP A 1 197 ? -18.015 -9.454 43.912 1.00 89.44 197 ASP A O 1
ATOM 1637 N N . SER A 1 198 ? -16.599 -9.910 45.604 1.00 86.31 198 SER A N 1
ATOM 1638 C CA . SER A 1 198 ? -15.517 -10.430 44.762 1.00 86.31 198 SER A CA 1
ATOM 1639 C C . SER A 1 198 ? -15.954 -11.595 43.873 1.00 86.31 198 SER A C 1
ATOM 1641 O O . SER A 1 198 ? -15.458 -11.694 42.752 1.00 86.31 198 SER A O 1
ATOM 1643 N N . GLN A 1 199 ? -16.912 -12.418 44.312 1.00 87.44 199 GLN A N 1
ATOM 1644 C CA . GLN A 1 199 ? -17.435 -13.540 43.528 1.00 87.44 199 GLN A CA 1
ATOM 1645 C C . GLN A 1 199 ? -18.363 -13.075 42.397 1.00 87.44 199 GLN A C 1
ATOM 1647 O O . GLN A 1 199 ? -18.462 -13.734 41.365 1.00 87.44 199 GLN A O 1
ATOM 1652 N N . LYS A 1 200 ? -19.011 -11.912 42.546 1.00 88.50 200 LYS A N 1
ATOM 1653 C CA . LYS A 1 200 ? -19.956 -11.363 41.553 1.00 88.50 200 LYS A CA 1
ATOM 1654 C C . LYS A 1 200 ? -19.274 -10.603 40.417 1.00 88.50 200 LYS A C 1
ATOM 1656 O O . LYS A 1 200 ? -19.830 -10.500 39.325 1.00 88.50 200 LYS A O 1
ATOM 1661 N N . ARG A 1 201 ? -18.071 -10.071 40.653 1.00 89.50 201 ARG A N 1
ATOM 1662 C CA . ARG A 1 201 ? -17.292 -9.317 39.652 1.00 89.50 201 ARG A CA 1
ATOM 1663 C C . ARG A 1 201 ? -17.028 -10.101 38.360 1.00 89.50 201 ARG A C 1
ATOM 1665 O O . ARG A 1 201 ? -17.346 -9.555 37.304 1.00 89.50 201 ARG A O 1
ATOM 1672 N N . PRO A 1 202 ? -16.494 -11.342 38.395 1.00 88.69 202 PRO A N 1
ATOM 1673 C CA . PRO A 1 202 ? -16.238 -12.096 37.168 1.00 88.69 202 PRO A CA 1
ATOM 1674 C C . PRO A 1 202 ? -17.526 -12.436 36.411 1.00 88.69 202 PRO A C 1
ATOM 1676 O O . PRO A 1 202 ? -17.520 -12.424 35.183 1.00 88.69 202 PRO A O 1
ATOM 1679 N N . ILE A 1 203 ? -18.637 -12.668 37.117 1.00 89.00 203 ILE A N 1
ATOM 1680 C CA . ILE A 1 203 ? -19.941 -12.963 36.504 1.00 89.00 203 ILE A CA 1
ATOM 1681 C C . ILE A 1 203 ? -20.437 -11.754 35.704 1.00 89.00 203 ILE A C 1
ATOM 1683 O O . ILE A 1 203 ? -20.744 -11.878 34.520 1.00 89.00 203 ILE A O 1
ATOM 1687 N N . LEU A 1 204 ? -20.457 -10.568 36.322 1.00 89.19 204 LEU A N 1
ATOM 1688 C CA . LEU A 1 204 ? -20.894 -9.344 35.649 1.00 89.19 204 LEU A CA 1
ATOM 1689 C C . LEU A 1 204 ? -19.980 -8.982 34.471 1.00 89.19 204 LEU A C 1
ATOM 1691 O O . LEU A 1 204 ? -20.469 -8.579 33.418 1.00 89.19 204 LEU A O 1
ATOM 1695 N N . LEU A 1 205 ? -18.664 -9.148 34.633 1.00 89.25 205 LEU A N 1
ATOM 1696 C CA . LEU A 1 205 ? -17.713 -8.902 33.554 1.00 89.25 205 LEU A CA 1
ATOM 1697 C C . LEU A 1 205 ? -17.962 -9.846 32.370 1.00 89.25 205 LEU A C 1
ATOM 1699 O O . LEU A 1 205 ? -18.025 -9.382 31.237 1.00 89.25 205 LEU A O 1
ATOM 1703 N N . SER A 1 206 ? -18.177 -11.136 32.638 1.00 88.94 206 SER A N 1
ATOM 1704 C CA . SER A 1 206 ? -18.467 -12.136 31.602 1.00 88.94 206 SER A CA 1
ATOM 1705 C C . SER A 1 206 ? -19.759 -11.804 30.853 1.00 88.94 206 SER A C 1
ATOM 1707 O O . SER A 1 206 ? -19.770 -11.806 29.626 1.00 88.94 206 SER A O 1
ATOM 1709 N N . ALA A 1 207 ? -20.821 -11.425 31.571 1.00 89.81 207 ALA A N 1
ATOM 1710 C CA . ALA A 1 207 ? -22.088 -11.011 30.971 1.00 89.81 207 ALA A CA 1
ATOM 1711 C C . ALA A 1 207 ? -21.930 -9.791 30.045 1.00 89.81 207 ALA A C 1
ATOM 1713 O O . ALA A 1 207 ? -22.446 -9.786 28.928 1.00 89.81 207 ALA A O 1
ATOM 1714 N N . LEU A 1 208 ? -21.180 -8.769 30.476 1.00 89.94 208 LEU A N 1
ATOM 1715 C CA . LEU A 1 208 ? -20.909 -7.583 29.658 1.00 89.94 208 LEU A CA 1
ATOM 1716 C C . LEU A 1 208 ? -20.033 -7.904 28.444 1.00 89.94 208 LEU A C 1
ATOM 1718 O O . LEU A 1 208 ? -20.284 -7.371 27.367 1.00 89.94 208 LEU A O 1
ATOM 1722 N N . MET A 1 209 ? -19.033 -8.778 28.594 1.00 88.50 209 MET A N 1
ATOM 1723 C CA . MET A 1 209 ? -18.199 -9.223 27.474 1.00 88.50 209 MET A CA 1
ATOM 1724 C C . MET A 1 209 ? -19.027 -9.962 26.423 1.00 88.50 209 MET A C 1
ATOM 1726 O O . MET A 1 209 ? -18.886 -9.661 25.244 1.00 88.50 209 MET A O 1
ATOM 1730 N N . ILE A 1 210 ? -19.928 -10.852 26.849 1.00 87.81 210 ILE A N 1
ATOM 1731 C CA . ILE A 1 210 ? -20.868 -11.556 25.968 1.00 87.81 210 ILE A CA 1
ATOM 1732 C C . ILE A 1 210 ? -21.766 -10.554 25.224 1.00 87.81 210 ILE A C 1
ATOM 1734 O O . ILE A 1 210 ? -21.889 -10.630 24.008 1.00 87.81 210 ILE A O 1
ATOM 1738 N N . CYS A 1 211 ? -22.330 -9.564 25.924 1.00 89.00 211 CYS A N 1
ATOM 1739 C CA . CYS A 1 211 ? -23.211 -8.559 25.314 1.00 89.00 211 CYS A CA 1
ATOM 1740 C C . CYS A 1 211 ? -22.501 -7.603 24.339 1.00 89.00 211 CYS A C 1
ATOM 1742 O O . CYS A 1 211 ? -23.141 -7.037 23.458 1.00 89.00 211 CYS A O 1
ATOM 1744 N N . LEU A 1 212 ? -21.206 -7.342 24.533 1.00 87.19 212 LEU A N 1
ATOM 1745 C CA . LEU A 1 212 ? -20.431 -6.396 23.719 1.00 87.19 212 LEU A CA 1
ATOM 1746 C C . LEU A 1 212 ? -19.629 -7.082 22.603 1.00 87.19 212 LEU A C 1
ATOM 1748 O O . LEU A 1 212 ? -18.934 -6.399 21.837 1.00 87.19 212 LEU A O 1
ATOM 1752 N N . TYR A 1 213 ? -19.696 -8.411 22.515 1.00 80.81 213 TYR A N 1
ATOM 1753 C CA . TYR A 1 213 ? -19.028 -9.177 21.476 1.00 80.81 213 TYR A CA 1
ATOM 1754 C C . TYR A 1 213 ? -19.824 -9.097 20.160 1.00 80.81 213 TYR A C 1
ATOM 1756 O O . TYR A 1 213 ? -21.019 -9.384 20.163 1.00 80.81 213 TYR A O 1
ATOM 1764 N N . PRO A 1 214 ? -19.201 -8.689 19.038 1.00 63.97 214 PRO A N 1
ATOM 1765 C CA . PRO A 1 214 ? -19.916 -8.456 17.785 1.00 63.97 214 PRO A CA 1
ATOM 1766 C C . PRO A 1 214 ? -20.497 -9.749 17.192 1.00 63.97 214 PRO A C 1
ATOM 1768 O O . PRO A 1 214 ? -19.790 -10.750 17.086 1.00 63.97 214 PRO A O 1
ATOM 1771 N N . LYS A 1 215 ? -21.757 -9.699 16.737 1.00 63.22 215 LYS A N 1
ATOM 1772 C CA . LYS A 1 215 ? -22.385 -10.743 15.900 1.00 63.22 215 LYS A CA 1
ATOM 1773 C C . LYS A 1 215 ? -22.510 -10.292 14.441 1.00 63.22 215 LYS A C 1
ATOM 1775 O O . LYS A 1 215 ? -22.735 -9.117 14.163 1.00 63.22 215 LYS A O 1
ATOM 1780 N N . GLU A 1 216 ? -22.437 -11.242 13.507 1.00 57.09 216 GLU A N 1
ATOM 1781 C CA . GLU A 1 216 ? -22.650 -10.987 12.070 1.00 57.09 216 GLU A CA 1
ATOM 1782 C C . GLU A 1 216 ? -24.129 -10.735 11.698 1.00 57.09 216 GLU A C 1
ATOM 1784 O O . GLU A 1 216 ? -24.421 -10.243 10.610 1.00 57.09 216 GLU A O 1
ATOM 1789 N N . SER A 1 217 ? -25.085 -11.022 12.592 1.00 49.00 217 SER A N 1
ATOM 1790 C CA . SER A 1 217 ? -26.524 -10.992 12.295 1.00 49.00 217 SER A CA 1
ATOM 1791 C C . SER A 1 217 ? -27.326 -10.039 13.196 1.00 49.00 217 SER A C 1
ATOM 1793 O O . SER A 1 217 ? -27.602 -10.370 14.348 1.00 49.00 217 SER A O 1
ATOM 1795 N N . GLY A 1 218 ? -27.808 -8.922 12.634 1.00 53.47 218 GLY A N 1
ATOM 1796 C CA . GLY A 1 218 ? -28.928 -8.128 13.178 1.00 53.47 218 GLY A CA 1
ATOM 1797 C C . GLY A 1 218 ? -28.708 -7.470 14.549 1.00 53.47 218 GLY A C 1
ATOM 1798 O O . GLY A 1 218 ? -27.632 -7.563 15.115 1.00 53.47 218 GLY A O 1
ATOM 1799 N N . ALA A 1 219 ? -29.717 -6.726 15.033 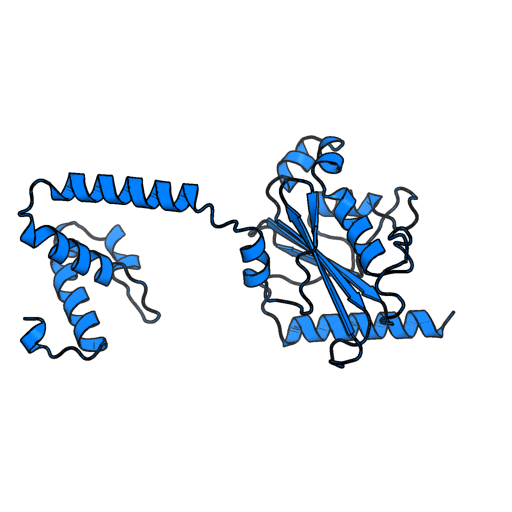1.00 53.78 219 ALA A N 1
ATOM 1800 C CA . ALA A 1 219 ? -29.646 -5.759 16.143 1.00 53.78 219 ALA A CA 1
ATOM 1801 C C . ALA A 1 219 ? -28.827 -6.228 17.366 1.00 53.78 219 ALA A C 1
ATOM 1803 O O . ALA A 1 219 ? -29.332 -6.877 18.277 1.00 53.78 219 ALA A O 1
ATOM 1804 N N . ASP A 1 220 ? -27.558 -5.831 17.372 1.00 74.25 220 ASP A N 1
ATOM 1805 C CA . ASP A 1 220 ? -26.571 -6.152 18.394 1.00 74.25 220 ASP A CA 1
ATOM 1806 C C . ASP A 1 220 ? -26.745 -5.212 19.601 1.00 74.25 220 ASP A C 1
ATOM 1808 O O . ASP A 1 220 ? -26.888 -3.987 19.438 1.00 74.25 220 ASP A O 1
ATOM 1812 N N . PHE A 1 221 ? -26.717 -5.770 20.816 1.00 87.88 221 PHE A N 1
ATOM 1813 C CA . PHE A 1 221 ? -26.685 -5.007 22.065 1.00 87.88 221 PHE A CA 1
ATOM 1814 C C . PHE A 1 221 ? -25.584 -3.945 21.997 1.00 87.88 221 PHE A C 1
ATOM 1816 O O . PHE A 1 221 ? -25.838 -2.778 22.306 1.00 87.88 221 PHE A O 1
ATOM 1823 N N . LYS A 1 222 ? -24.402 -4.311 21.482 1.00 85.25 222 LYS A N 1
ATOM 1824 C CA . LYS A 1 222 ? -23.252 -3.420 21.281 1.00 85.25 222 LYS A CA 1
ATOM 1825 C C . LYS A 1 222 ? -23.579 -2.182 20.443 1.00 85.25 222 LYS A C 1
ATOM 1827 O O . LYS A 1 222 ? -23.113 -1.089 20.753 1.00 85.25 222 LYS A O 1
ATOM 1832 N N . ASN A 1 223 ? -24.381 -2.338 19.394 1.00 83.06 223 ASN A N 1
ATOM 1833 C CA . ASN A 1 223 ? -24.704 -1.246 18.472 1.00 83.06 223 ASN A CA 1
ATOM 1834 C C . ASN A 1 223 ? -25.834 -0.348 18.996 1.00 83.06 223 ASN A C 1
ATOM 1836 O O . ASN A 1 223 ? -25.990 0.778 18.529 1.00 83.06 223 ASN A O 1
ATOM 1840 N N . SER A 1 224 ? -26.610 -0.830 19.969 1.00 86.31 224 SER A N 1
ATOM 1841 C CA . SER A 1 224 ? -27.866 -0.196 20.382 1.00 86.31 224 SER A CA 1
ATOM 1842 C C . SER A 1 224 ? -27.805 0.444 21.771 1.00 86.31 224 SER A C 1
ATOM 1844 O O . SER A 1 224 ? -28.485 1.446 22.009 1.00 86.31 224 SER A O 1
ATOM 1846 N N . TYR A 1 225 ? -26.977 -0.083 22.685 1.00 89.75 225 TYR A N 1
ATOM 1847 C CA . TYR A 1 225 ? -26.996 0.306 24.103 1.00 89.75 225 TYR A CA 1
ATOM 1848 C C . TYR A 1 225 ? -26.712 1.793 24.350 1.00 89.75 225 TYR A C 1
ATOM 1850 O O . TYR A 1 225 ? -27.219 2.357 25.316 1.00 89.75 225 TYR A O 1
ATOM 1858 N N . SER A 1 226 ? -25.937 2.444 23.478 1.00 87.75 226 SER A N 1
ATOM 1859 C CA . SER A 1 226 ? -25.590 3.867 23.592 1.00 87.75 226 SER A CA 1
ATOM 1860 C C . SER A 1 226 ? -26.804 4.795 23.473 1.00 87.75 226 SER A C 1
ATOM 1862 O O . SER A 1 226 ? -26.780 5.908 23.995 1.00 87.75 226 SER A O 1
ATOM 1864 N N . SER A 1 227 ? -27.870 4.332 22.814 1.00 90.25 227 SER A N 1
ATOM 1865 C CA . SER A 1 227 ? -29.137 5.055 22.656 1.00 90.25 227 SER A CA 1
ATOM 1866 C C . SER A 1 227 ? -30.168 4.736 23.747 1.00 90.25 227 SER A C 1
ATOM 1868 O O . SER A 1 227 ? -31.221 5.370 23.817 1.00 90.25 227 SER A O 1
ATOM 1870 N N . TRP A 1 228 ? -29.894 3.744 24.597 1.00 92.00 228 TRP A N 1
ATOM 1871 C CA . TRP A 1 228 ? -30.830 3.256 25.602 1.00 92.00 228 TRP A CA 1
ATOM 1872 C C . TRP A 1 228 ? -30.678 3.989 26.932 1.00 92.00 228 TRP A C 1
ATOM 1874 O O . TRP A 1 228 ? -29.591 4.388 27.343 1.00 92.00 228 TRP A O 1
ATOM 1884 N N . ASN A 1 229 ? -31.784 4.109 27.665 1.00 94.38 229 ASN A N 1
ATOM 1885 C CA . ASN A 1 229 ? -31.720 4.518 29.065 1.00 94.38 229 ASN A CA 1
ATOM 1886 C C . ASN A 1 229 ? -31.194 3.370 29.949 1.00 94.38 229 ASN A C 1
ATOM 1888 O O . ASN A 1 229 ? -31.301 2.192 29.600 1.00 94.38 229 ASN A O 1
ATOM 1892 N N . THR A 1 230 ? -30.701 3.713 31.141 1.00 92.38 230 THR A N 1
ATOM 1893 C CA . THR A 1 230 ? -30.122 2.763 32.106 1.00 92.38 230 THR A CA 1
ATOM 1894 C C . THR A 1 230 ? -31.030 1.571 32.399 1.00 92.38 230 THR A C 1
ATOM 1896 O O . THR A 1 230 ? -30.566 0.435 32.444 1.00 92.38 230 THR A O 1
ATOM 1899 N N . GLN A 1 231 ? -32.334 1.802 32.562 1.00 94.06 231 GLN A N 1
ATOM 1900 C CA . GLN A 1 231 ? -33.274 0.732 32.892 1.00 94.06 231 GLN A CA 1
ATOM 1901 C C . GLN A 1 231 ? -33.427 -0.276 31.747 1.00 94.06 231 GLN A C 1
ATOM 1903 O O . GLN A 1 231 ? -33.583 -1.471 31.988 1.00 94.06 231 GLN A O 1
ATOM 1908 N N . THR A 1 232 ? -33.372 0.209 30.508 1.00 93.00 232 THR A N 1
ATOM 1909 C CA . THR A 1 232 ? -33.433 -0.614 29.296 1.00 93.00 232 THR A CA 1
ATOM 1910 C C . THR A 1 232 ? -32.163 -1.447 29.159 1.00 93.00 232 THR A C 1
ATOM 1912 O O . THR A 1 232 ? -32.250 -2.648 28.929 1.00 93.00 232 THR A O 1
ATOM 1915 N N . ILE A 1 233 ? -30.995 -0.850 29.419 1.00 92.06 233 ILE A N 1
ATOM 1916 C CA . ILE A 1 233 ? -29.711 -1.566 29.440 1.00 92.06 233 ILE A CA 1
ATOM 1917 C C . ILE A 1 233 ? -29.746 -2.706 30.466 1.00 92.06 233 ILE A C 1
ATOM 1919 O O . ILE A 1 233 ? -29.479 -3.852 30.114 1.00 92.06 233 ILE A O 1
ATOM 1923 N N . ILE A 1 234 ? -30.140 -2.419 31.713 1.00 91.62 234 ILE A N 1
ATOM 1924 C CA . ILE A 1 234 ? -30.204 -3.419 32.795 1.00 91.62 234 ILE A CA 1
ATOM 1925 C C . ILE A 1 234 ? -31.120 -4.591 32.425 1.00 91.62 234 ILE A C 1
ATOM 1927 O O . ILE A 1 234 ? -30.791 -5.737 32.716 1.00 91.62 234 ILE A O 1
ATOM 1931 N N . ARG A 1 235 ? -32.260 -4.316 31.782 1.00 91.88 235 ARG A N 1
ATOM 1932 C CA . ARG A 1 235 ? -33.212 -5.355 31.362 1.00 91.88 235 ARG A CA 1
ATOM 1933 C C . ARG A 1 235 ? -32.698 -6.199 30.201 1.00 91.88 235 ARG A C 1
ATOM 1935 O O . ARG A 1 235 ? -33.013 -7.379 30.152 1.00 91.88 235 ARG A O 1
ATOM 1942 N N . ASN A 1 236 ? -31.928 -5.610 29.291 1.00 91.31 236 ASN A N 1
ATOM 1943 C CA . ASN A 1 236 ? -31.465 -6.301 28.092 1.00 91.31 236 ASN A CA 1
ATOM 1944 C C . ASN A 1 236 ? -30.203 -7.142 28.318 1.00 91.31 236 ASN A C 1
ATOM 1946 O O . ASN A 1 236 ? -29.987 -8.069 27.544 1.00 91.31 236 ASN A O 1
ATOM 1950 N N . ILE A 1 237 ? -29.388 -6.870 29.348 1.00 92.38 237 ILE A N 1
ATOM 1951 C CA . ILE A 1 237 ? -28.166 -7.657 29.614 1.00 92.38 237 ILE A CA 1
ATOM 1952 C C . ILE A 1 237 ? -28.485 -9.152 29.822 1.00 92.38 237 ILE A C 1
ATOM 1954 O O . ILE A 1 237 ? -27.937 -9.961 29.078 1.00 92.38 237 ILE A O 1
ATOM 1958 N N . PRO A 1 238 ? -29.371 -9.563 30.756 1.00 90.75 238 PRO A N 1
ATOM 1959 C CA . PRO A 1 238 ? -29.635 -10.986 30.983 1.00 90.75 238 PRO A CA 1
ATOM 1960 C C . PRO A 1 238 ? -30.228 -11.679 29.754 1.00 90.75 238 PRO A C 1
ATOM 1962 O O . PRO A 1 238 ? -29.797 -12.773 29.408 1.00 90.75 238 PRO A O 1
ATOM 1965 N N . THR A 1 239 ? -31.162 -11.016 29.064 1.00 89.38 239 THR A N 1
ATOM 1966 C CA . THR A 1 239 ? -31.791 -11.539 27.843 1.00 89.38 239 THR A CA 1
ATOM 1967 C C . THR A 1 239 ? -30.754 -11.775 26.750 1.00 89.38 239 THR A C 1
ATOM 1969 O O . THR A 1 239 ? -30.681 -12.865 26.202 1.00 89.38 239 THR A O 1
ATOM 1972 N N . THR A 1 240 ? -29.877 -10.795 26.512 1.00 89.69 240 THR A N 1
ATOM 1973 C CA . THR A 1 240 ? -28.817 -10.897 25.497 1.00 89.69 240 THR A CA 1
ATOM 1974 C C . THR A 1 240 ? -27.854 -12.038 25.815 1.00 89.69 240 THR A C 1
ATOM 1976 O O . THR A 1 240 ? -27.480 -12.796 24.925 1.00 89.69 240 THR A O 1
ATOM 1979 N N . VAL A 1 241 ? -27.461 -12.190 27.085 1.00 89.88 241 VAL A N 1
ATOM 1980 C CA . VAL A 1 241 ? -26.600 -13.303 27.510 1.00 89.88 241 VAL A CA 1
ATOM 1981 C C . VAL A 1 241 ? -27.291 -14.644 27.268 1.00 89.88 241 VAL A C 1
ATOM 1983 O O . VAL A 1 241 ? -26.669 -15.532 26.692 1.00 89.88 241 VAL A O 1
ATOM 1986 N N . SER A 1 242 ? -28.562 -14.781 27.654 1.00 89.00 242 SER A N 1
ATOM 1987 C CA . SER A 1 242 ? -29.333 -16.012 27.445 1.00 89.00 242 SER A CA 1
ATOM 1988 C C . SER A 1 242 ? -29.421 -16.372 25.965 1.00 89.00 242 SER A C 1
ATOM 1990 O O . SER A 1 242 ? -29.069 -17.486 25.592 1.00 89.00 242 SER A O 1
ATOM 1992 N N . ASP A 1 243 ? -29.800 -15.414 25.117 1.00 86.75 243 ASP A N 1
ATOM 1993 C CA . ASP A 1 243 ? -29.945 -15.620 23.674 1.00 86.75 243 ASP A CA 1
ATOM 1994 C C . ASP A 1 243 ? -28.620 -16.051 23.027 1.00 86.75 243 ASP A C 1
ATOM 1996 O O . ASP A 1 243 ? -28.595 -16.890 22.124 1.00 86.75 243 ASP A O 1
ATOM 2000 N N . ILE A 1 244 ? -27.495 -15.491 23.489 1.00 86.25 244 ILE A N 1
ATOM 2001 C CA . ILE A 1 244 ? -26.169 -15.864 22.993 1.00 86.25 244 ILE A CA 1
ATOM 2002 C C . ILE A 1 244 ? -25.801 -17.277 23.441 1.00 86.25 244 ILE A C 1
ATOM 2004 O O . ILE A 1 244 ? -25.440 -18.092 22.595 1.00 86.25 244 ILE A O 1
ATOM 2008 N N . LEU A 1 245 ? -25.918 -17.590 24.731 1.00 86.75 245 LEU A N 1
ATOM 2009 C CA . LEU A 1 245 ? -25.553 -18.910 25.250 1.00 86.75 245 LEU A CA 1
ATOM 2010 C C . LEU A 1 245 ? -26.437 -20.020 24.652 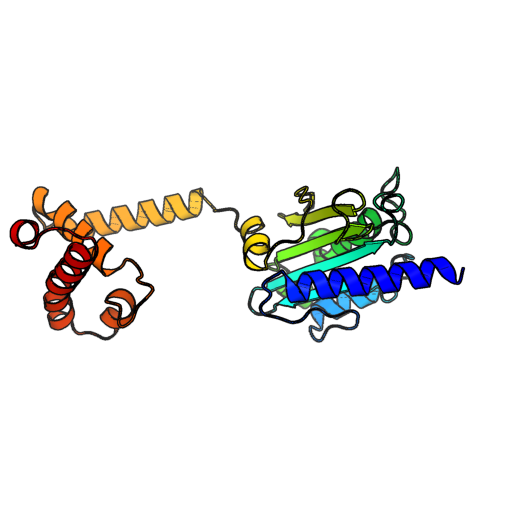1.00 86.75 245 LEU A C 1
ATOM 2012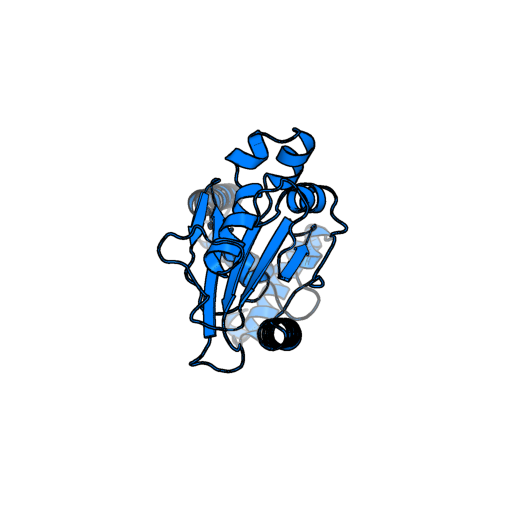 O O . LEU A 1 245 ? -25.913 -21.068 24.280 1.00 86.75 245 LEU A O 1
ATOM 2016 N N . GLU A 1 246 ? -27.741 -19.776 24.475 1.00 86.81 246 GLU A N 1
ATOM 2017 C CA . GLU A 1 246 ? -28.646 -20.700 23.778 1.00 86.81 246 GLU A CA 1
ATOM 2018 C C . GLU A 1 246 ? -28.226 -20.891 22.307 1.00 86.81 246 GLU A C 1
ATOM 2020 O O . GLU A 1 246 ? -28.194 -22.022 21.820 1.00 86.81 246 GLU A O 1
ATOM 2025 N N . SER A 1 247 ? -27.836 -19.816 21.602 1.00 84.88 247 SER A N 1
ATOM 2026 C CA . SER A 1 247 ? -27.368 -19.908 20.206 1.00 84.88 247 SER A CA 1
ATOM 2027 C C . SER A 1 247 ? -26.061 -20.693 20.039 1.00 84.88 247 SER A C 1
ATOM 2029 O O . SER A 1 247 ? -25.846 -21.301 18.994 1.00 84.88 247 SER A O 1
ATOM 2031 N N . GLU A 1 248 ? -25.226 -20.729 21.079 1.00 84.06 248 GLU A N 1
ATOM 2032 C CA . GLU A 1 248 ? -23.986 -21.518 21.141 1.00 84.06 248 GLU A CA 1
ATOM 2033 C C . GLU A 1 248 ? -24.230 -22.967 21.621 1.00 84.06 248 GLU A C 1
ATOM 2035 O O . GLU A 1 248 ? -23.289 -23.735 21.820 1.00 84.06 248 GLU A O 1
ATOM 2040 N N . GLY A 1 249 ? -25.494 -23.368 21.812 1.00 85.12 249 GLY A N 1
ATOM 2041 C CA . GLY A 1 249 ? -25.873 -24.735 22.173 1.00 85.12 249 GLY A CA 1
ATOM 2042 C C . GLY A 1 249 ? -25.776 -25.058 23.666 1.00 85.12 249 GLY A C 1
ATOM 2043 O O . GLY A 1 249 ? -25.705 -26.233 24.029 1.00 85.12 249 GLY A O 1
ATOM 2044 N N . ILE A 1 250 ? -25.766 -24.052 24.546 1.00 86.44 250 ILE A N 1
ATOM 2045 C CA . ILE A 1 250 ? -25.831 -24.273 25.996 1.00 86.44 250 ILE A CA 1
ATOM 2046 C C . ILE A 1 250 ? -27.287 -24.497 26.406 1.00 86.44 250 ILE A C 1
ATOM 2048 O O . I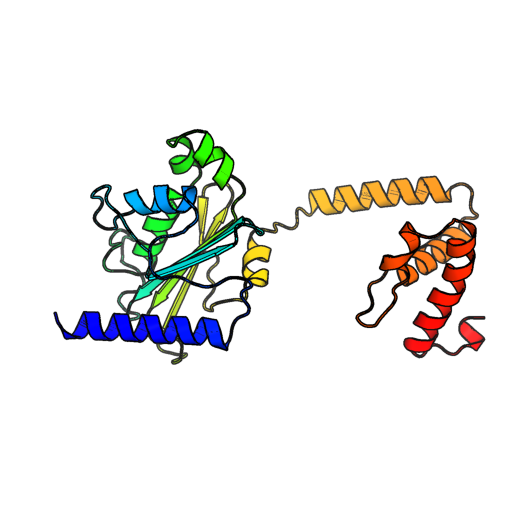LE A 1 250 ? -28.166 -23.687 26.116 1.00 86.44 250 ILE A O 1
ATOM 2052 N N . ASP A 1 251 ? -27.536 -25.600 27.114 1.00 86.12 251 ASP A N 1
ATOM 2053 C CA . ASP A 1 251 ? -28.880 -25.949 27.572 1.00 86.12 251 ASP A CA 1
ATOM 2054 C C . ASP A 1 251 ? -29.452 -24.873 28.505 1.00 86.12 251 ASP A C 1
ATOM 2056 O O . ASP A 1 251 ? -28.828 -24.503 29.501 1.00 86.12 251 ASP A O 1
ATOM 2060 N N . LYS A 1 252 ? -30.696 -24.464 28.250 1.00 80.62 252 LYS A N 1
ATOM 2061 C CA . LYS A 1 252 ? -31.432 -23.471 29.046 1.00 80.62 252 LYS A CA 1
ATOM 2062 C C . LYS A 1 252 ? -31.412 -23.693 30.572 1.00 80.62 252 LYS A C 1
ATOM 2064 O O . LYS A 1 252 ? -31.168 -22.730 31.292 1.00 80.62 252 LYS A O 1
ATOM 2069 N N . PRO A 1 253 ? -31.536 -24.929 31.101 1.00 84.44 253 PRO A N 1
ATOM 2070 C CA . PRO A 1 253 ? -31.441 -25.180 32.544 1.00 84.44 253 PRO A CA 1
ATOM 2071 C C . PRO A 1 253 ? -30.061 -24.913 33.166 1.00 84.44 253 PRO A C 1
ATOM 2073 O O . PRO A 1 253 ? -29.928 -24.987 34.380 1.00 84.44 253 PRO A O 1
ATOM 2076 N N . LYS A 1 254 ? -29.015 -24.699 32.355 1.00 78.38 254 LYS A N 1
ATOM 2077 C CA . LYS A 1 254 ? -27.672 -24.301 32.816 1.00 78.38 254 LYS A CA 1
ATOM 2078 C C . LYS A 1 254 ? -27.469 -22.781 32.782 1.00 78.38 254 LYS A C 1
ATOM 2080 O O . LYS A 1 254 ? -26.439 -22.308 33.258 1.00 78.38 254 LYS A O 1
ATOM 2085 N N . ILE A 1 255 ? -28.394 -22.054 32.155 1.00 77.31 255 ILE A N 1
ATOM 2086 C CA . ILE A 1 255 ? -28.381 -20.595 31.992 1.00 77.31 255 ILE A CA 1
ATOM 2087 C C . ILE A 1 255 ? -29.239 -19.934 33.083 1.00 77.31 255 ILE A C 1
ATOM 2089 O O . ILE A 1 255 ? -28.872 -18.867 33.577 1.00 77.31 255 ILE A O 1
ATOM 2093 N N . GLU A 1 256 ? -30.355 -20.577 33.446 1.00 70.94 256 GLU A N 1
ATOM 2094 C CA . GLU A 1 256 ? -31.262 -20.207 34.550 1.00 70.94 256 GLU A CA 1
ATOM 2095 C C . GLU A 1 256 ? -30.732 -20.636 35.929 1.00 70.94 256 GLU A C 1
ATOM 2097 O O . GLU A 1 256 ? -30.911 -19.846 36.888 1.00 70.94 256 GLU A O 1
#